Protein 4YPV (pdb70)

CATH classification: 3.40.50.1820

Radius of gyration: 17.91 Å; Cα contacts (8 Å, |Δi|>4): 684; chains: 1; bounding box: 42×52×39 Å

Sequence (313 aa):
FTMALDPQAKGLLDAMAANPAPRIIDLPVKEAREMYRGIAAQLDLQDLPIGKTEDRKIPGPAGDIPVRIYTPVAAGGAALPVLVYFHGGGWVIGDLETHDALCRSFANEAGCKVVAVDYRLAPEHRFPAAAEDCLAAVKWVETNASEIGVDANRIAVAGDSAGGNLAAVVSQLALAAKGPRIAFQLLIYPVTDTNVDTASYRENASGYFLERDGMIWFFDHYLNGADRTDPRVAPLRAASLAGLPRAYVITAGFDPLKDEGRAYAEALKAAGVPTEYVNYEGMIHGFFNLQAAFDVSRDAVKAAAKALKEALA

Structure (mmCIF, N/CA/C/O backbone):
data_4YPV
#
_entry.id   4YPV
#
_cell.length_a   85.496
_cell.length_b   85.496
_cell.length_c   98.665
_cell.angle_alpha   90.00
_cell.angle_beta   90.00
_cell.angle_gamma   120.00
#
_symmetry.space_group_name_H-M   'P 31 2 1'
#
loop_
_entity.id
_entity.type
_entity.pdbx_description
1 polymer Est8
2 water water
#
loop_
_atom_site.group_PDB
_atom_site.id
_atom_site.type_symbol
_atom_site.label_atom_id
_atom_site.label_alt_id
_atom_site.label_comp_id
_atom_site.label_asym_id
_atom_site.label_entity_id
_atom_site.label_seq_id
_atom_site.pdbx_PDB_ins_code
_atom_site.Cartn_x
_atom_site.Cartn_y
_atom_site.Cartn_z
_atom_site.occupancy
_atom_site.B_iso_or_equiv
_atom_site.auth_seq_id
_atom_site.auth_comp_id
_atom_site.auth_asym_id
_atom_site.auth_atom_id
_atom_site.pdbx_PDB_model_num
ATOM 1 N N . PHE A 1 36 ? -6.413 7.543 17.471 1.00 53.41 -1 PHE A N 1
ATOM 2 C CA . PHE A 1 36 ? -5.604 8.537 18.175 1.00 74.83 -1 PHE A CA 1
ATOM 3 C C . PHE A 1 36 ? -4.339 7.921 18.768 1.00 89.44 -1 PHE A C 1
ATOM 4 O O . PHE A 1 36 ? -4.141 7.959 19.984 1.00 93.58 -1 PHE A O 1
ATOM 6 N N . THR A 1 37 ? -3.498 7.349 17.905 1.00 101.91 0 THR A N 1
ATOM 7 C CA . THR A 1 37 ? -2.218 6.773 18.320 1.00 102.76 0 THR A CA 1
ATOM 8 C C . THR A 1 37 ? -1.452 7.805 19.130 1.00 106.98 0 THR A C 1
ATOM 9 O O . THR A 1 37 ? -1.152 7.597 20.307 1.00 111.45 0 THR A O 1
ATOM 11 N N . MET A 1 38 ? -1.140 8.919 18.479 1.00 102.96 1 MET A N 1
ATOM 12 C CA . MET A 1 38 ? -0.813 10.155 19.172 1.00 91.77 1 MET A CA 1
ATOM 13 C C . MET A 1 38 ? -1.605 11.270 18.501 1.00 77.50 1 MET A C 1
ATOM 14 O O . MET A 1 38 ? -1.548 11.450 17.281 1.00 80.30 1 MET A O 1
ATOM 19 N N . ALA A 1 39 ? -2.372 11.999 19.302 1.00 113.19 2 ALA A N 1
ATOM 20 C CA . ALA A 1 39 ? -3.204 13.068 18.776 1.00 91.34 2 ALA A CA 1
ATOM 21 C C . ALA A 1 39 ? -2.389 14.340 18.565 1.00 69.40 2 ALA A C 1
ATOM 22 O O . ALA A 1 39 ? -2.953 15.412 18.376 1.00 62.92 2 ALA A O 1
ATOM 24 N N . LEU A 1 40 ? -1.066 14.214 18.591 1.00 61.93 3 LEU A N 1
ATOM 25 C CA . LEU A 1 40 ? -0.185 15.370 18.436 1.00 60.89 3 LEU A CA 1
ATOM 26 C C . LEU A 1 40 ? -0.376 16.021 17.072 1.00 59.18 3 LEU A C 1
ATOM 27 O O . LEU A 1 40 ? -0.379 15.346 16.048 1.00 60.35 3 LEU A O 1
ATOM 32 N N . ASP A 1 41 ? -0.568 17.334 17.073 1.00 53.88 4 ASP A N 1
ATOM 33 C CA . ASP A 1 41 ? -0.692 18.102 15.839 1.00 57.17 4 ASP A CA 1
ATOM 34 C C . ASP A 1 41 ? 0.543 17.899 14.964 1.00 55.78 4 ASP A C 1
ATOM 35 O O . ASP A 1 41 ? 1.673 17.985 15.452 1.00 53.62 4 ASP A O 1
ATOM 40 N N . PRO A 1 42 ? 0.339 17.614 13.668 1.00 52.74 5 PRO A N 1
ATOM 41 C CA . PRO A 1 42 ? 1.494 17.344 12.803 1.00 54.49 5 PRO A CA 1
ATOM 42 C C . PRO A 1 42 ? 2.423 18.552 12.665 1.00 56.47 5 PRO A C 1
ATOM 43 O O . PRO A 1 42 ? 3.618 18.377 12.425 1.00 52.53 5 PRO A O 1
ATOM 47 N N . GLN A 1 43 ? 1.888 19.757 12.839 1.00 54.21 6 GLN A N 1
ATOM 48 C CA . GLN A 1 43 ? 2.721 20.951 12.838 1.00 57.68 6 GLN A CA 1
ATOM 49 C C . GLN A 1 43 ? 3.569 21.011 14.109 1.00 57.08 6 GLN A C 1
ATOM 50 O O . GLN A 1 43 ? 4.682 21.539 14.100 1.00 51.18 6 GLN A O 1
ATOM 56 N N . ALA A 1 44 ? 3.039 20.453 15.195 1.00 52.69 7 ALA A N 1
ATOM 57 C CA . ALA A 1 44 ? 3.785 20.349 16.443 1.00 52.46 7 ALA A CA 1
ATOM 58 C C . ALA A 1 44 ? 4.862 19.273 16.339 1.00 50.53 7 ALA A C 1
ATOM 59 O O . ALA A 1 44 ? 5.980 19.457 16.816 1.00 54.68 7 ALA A O 1
ATOM 61 N N . LYS A 1 45 ? 4.529 18.149 15.713 1.00 53.98 8 LYS A N 1
ATOM 62 C CA . LYS A 1 45 ? 5.519 17.092 15.532 1.00 55.51 8 LYS A CA 1
ATOM 63 C C . LYS A 1 45 ? 6.672 17.592 14.674 1.00 58.65 8 LYS A C 1
ATOM 64 O O . LYS A 1 45 ? 7.837 17.321 14.969 1.00 62.82 8 LYS A O 1
ATOM 70 N N . GLY A 1 46 ? 6.338 18.333 13.622 1.00 57.11 9 GLY A N 1
ATOM 71 C CA . GLY A 1 46 ? 7.341 18.923 12.756 1.00 59.69 9 GLY A CA 1
ATOM 72 C C . GLY A 1 46 ? 8.283 19.817 13.535 1.00 60.64 9 GLY A C 1
ATOM 73 O O . GLY A 1 46 ? 9.505 19.725 13.395 1.00 59.89 9 GLY A O 1
ATOM 74 N N . LEU A 1 47 ? 7.709 20.672 14.375 1.00 54.96 10 LEU A N 1
ATOM 75 C CA . LEU A 1 47 ? 8.500 21.603 15.167 1.00 53.50 10 LEU A CA 1
ATOM 76 C C . LEU A 1 47 ? 9.424 20.877 16.132 1.00 53.22 10 LEU A C 1
ATOM 77 O O . LEU A 1 47 ? 10.611 21.182 16.208 1.00 55.60 10 LEU A O 1
ATOM 82 N N . LEU A 1 48 ? 8.875 19.910 16.859 1.00 54.52 11 LEU A N 1
ATOM 83 C CA . LEU A 1 48 ? 9.639 19.181 17.867 1.00 55.29 11 LEU A CA 1
ATOM 84 C C . LEU A 1 48 ? 10.771 18.361 17.255 1.00 61.96 11 LEU A C 1
ATOM 85 O O . LEU A 1 48 ? 11.869 18.294 17.816 1.00 61.12 11 LEU A O 1
ATOM 90 N N . ASP A 1 49 ? 10.500 17.743 16.109 1.00 58.48 12 ASP A N 1
ATOM 91 C CA . ASP A 1 49 ? 11.514 16.975 15.398 1.00 65.07 12 ASP A CA 1
ATOM 92 C C . ASP A 1 49 ? 12.661 17.884 14.987 1.00 74.93 12 ASP A C 1
ATOM 93 O O . ASP A 1 49 ? 13.831 17.544 15.163 1.00 78.75 12 ASP A O 1
ATOM 98 N N . ALA A 1 50 ? 12.316 19.049 14.450 1.00 73.88 13 ALA A N 1
ATOM 99 C CA . ALA A 1 50 ? 13.315 20.027 14.045 1.00 69.79 13 ALA A CA 1
ATOM 100 C C . ALA A 1 50 ? 14.144 20.493 15.238 1.00 71.67 13 ALA A C 1
ATOM 101 O O . ALA A 1 50 ? 15.356 20.675 15.123 1.00 80.36 13 ALA A O 1
ATOM 103 N N . MET A 1 51 ? 13.495 20.675 16.386 1.00 74.38 14 MET A N 1
ATOM 104 C CA . MET A 1 51 ? 14.202 21.107 17.589 1.00 67.93 14 MET A CA 1
ATOM 105 C C . MET A 1 51 ? 15.085 19.991 18.133 1.00 76.74 14 MET A C 1
ATOM 106 O O . MET A 1 51 ? 16.099 20.249 18.783 1.00 79.88 14 MET A O 1
ATOM 111 N N . ALA A 1 52 ? 14.692 18.751 17.866 1.00 76.82 15 ALA A N 1
ATOM 112 C CA . ALA A 1 52 ? 15.466 17.596 18.297 1.00 77.48 15 ALA A CA 1
ATOM 113 C C . ALA A 1 52 ? 16.773 17.501 17.519 1.00 84.27 15 ALA A C 1
ATOM 114 O O . ALA A 1 52 ? 17.791 17.051 18.047 1.00 87.60 15 ALA A O 1
ATOM 11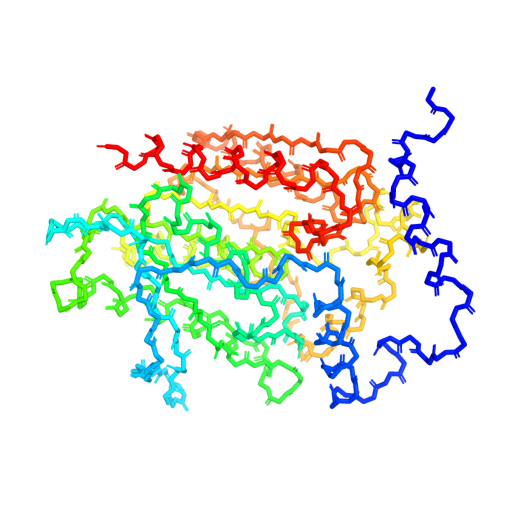6 N N . ALA A 1 53 ? 16.740 17.937 16.264 1.00 84.45 16 ALA A N 1
ATOM 117 C CA . ALA A 1 53 ? 17.900 17.844 15.384 1.00 82.67 16 ALA A CA 1
ATOM 118 C C . ALA A 1 53 ? 18.932 18.934 15.665 1.00 85.01 16 ALA A C 1
ATOM 119 O O . ALA A 1 53 ? 20.008 18.946 15.073 1.00 87.41 16 ALA A O 1
ATOM 121 N N . ASN A 1 54 ? 18.606 19.851 16.568 1.00 88.25 17 ASN A N 1
ATOM 122 C CA . ASN A 1 54 ? 19.513 20.949 16.872 1.00 95.02 17 ASN A CA 1
ATOM 123 C C . ASN A 1 54 ? 20.506 20.566 17.965 1.00 89.24 17 ASN A C 1
ATOM 124 O O . ASN A 1 54 ? 20.111 20.074 19.021 1.00 83.35 17 ASN A O 1
ATOM 129 N N . PRO A 1 55 ? 21.805 20.795 17.711 1.00 88.95 18 PRO A N 1
ATOM 130 C CA . PRO A 1 55 ? 22.865 20.382 18.637 1.00 91.06 18 PRO A CA 1
ATOM 131 C C . PRO A 1 55 ? 23.142 21.390 19.754 1.00 88.56 18 PRO A C 1
ATOM 132 O O . PRO A 1 55 ? 23.837 21.052 20.712 1.00 90.26 18 PRO A O 1
ATOM 136 N N . ALA A 1 56 ? 22.604 22.600 19.631 1.00 88.40 19 ALA A N 1
ATOM 137 C CA . ALA A 1 56 ? 22.781 23.630 20.653 1.00 89.24 19 ALA A CA 1
ATOM 138 C C . ALA A 1 56 ? 22.227 23.167 21.997 1.00 85.17 19 ALA A C 1
ATOM 139 O O . ALA A 1 56 ? 21.262 22.401 22.040 1.00 77.12 19 ALA A O 1
ATOM 141 N N . PRO A 1 57 ? 22.844 23.625 23.100 1.00 80.08 20 PRO A N 1
ATOM 142 C CA . PRO A 1 57 ? 22.405 23.233 24.442 1.00 73.10 20 PRO A CA 1
ATOM 143 C C . PRO A 1 57 ? 20.945 23.571 24.698 1.00 61.82 20 PRO A C 1
ATOM 144 O O . PRO A 1 57 ? 20.447 24.572 24.183 1.00 59.54 20 PRO A O 1
ATOM 148 N N . ARG A 1 58 ? 20.269 22.731 25.473 1.00 48.52 21 ARG A N 1
ATOM 149 C CA . ARG A 1 58 ? 18.938 23.055 25.963 1.00 50.03 21 ARG A CA 1
ATOM 150 C C . ARG A 1 58 ? 18.968 24.354 26.761 1.00 57.15 21 ARG A C 1
ATOM 151 O O . ARG A 1 58 ? 19.976 24.672 27.395 1.00 57.16 21 ARG A O 1
ATOM 159 N N . ILE A 1 59 ? 17.863 25.096 26.725 1.00 54.51 22 ILE A N 1
ATOM 160 C CA . ILE A 1 59 ? 17.701 26.312 27.523 1.00 59.31 22 ILE A CA 1
ATOM 161 C C . ILE A 1 59 ? 18.082 26.066 28.983 1.00 56.60 22 ILE A C 1
ATOM 162 O O . ILE A 1 59 ? 18.696 26.918 29.625 1.00 61.54 22 ILE A O 1
ATOM 167 N N . ILE A 1 60 ? 17.751 24.882 29.490 1.00 46.20 23 ILE A N 1
ATOM 168 C CA . ILE A 1 60 ? 17.888 24.612 30.918 1.00 54.27 23 ILE A CA 1
ATOM 169 C C . ILE A 1 60 ? 19.261 24.068 31.291 1.00 56.94 23 ILE A C 1
ATOM 170 O O . ILE A 1 60 ? 19.512 23.734 32.446 1.00 57.77 23 ILE A O 1
ATOM 175 N N . ASP A 1 61 ? 20.151 23.968 30.314 1.00 46.25 24 ASP A N 1
ATOM 176 C CA . ASP A 1 61 ? 21.523 23.580 30.603 1.00 47.72 24 ASP A CA 1
ATOM 177 C C . ASP A 1 61 ? 22.403 24.817 30.696 1.00 44.03 24 ASP A C 1
ATOM 178 O O . ASP A 1 61 ? 23.603 24.719 30.929 1.00 45.30 24 ASP A O 1
ATOM 183 N N . LEU A 1 62 ? 21.785 25.977 30.516 1.00 42.41 25 LEU A N 1
ATOM 184 C CA . LEU A 1 62 ? 22.515 27.222 30.342 1.00 42.14 25 LEU A CA 1
ATOM 185 C C . LEU A 1 62 ? 22.407 28.148 31.533 1.00 41.07 25 LEU A C 1
ATOM 186 O O . LEU A 1 62 ? 21.427 28.089 32.276 1.00 40.12 25 LEU A O 1
ATOM 191 N N . PRO A 1 63 ? 23.407 29.031 31.698 1.00 41.41 26 PRO A N 1
ATOM 192 C CA . PRO A 1 63 ? 23.230 30.208 32.547 1.00 43.18 26 PRO A CA 1
ATOM 193 C C . PRO A 1 63 ? 22.039 31.009 32.034 1.00 39.01 26 PRO A C 1
ATOM 194 O O . PRO A 1 63 ? 21.706 30.916 30.847 1.00 39.07 26 PRO A O 1
ATOM 198 N N . VAL A 1 64 ? 21.403 31.786 32.895 1.00 37.47 27 VAL A N 1
ATOM 199 C CA . VAL A 1 64 ? 20.167 32.449 32.500 1.00 38.78 27 VAL A CA 1
ATOM 200 C C . VAL A 1 64 ? 20.357 33.469 31.364 1.00 48.22 27 VAL A C 1
ATOM 201 O O . VAL A 1 64 ? 19.424 33.707 30.609 1.00 43.86 27 VAL A O 1
ATOM 205 N N . LYS A 1 65 ? 21.552 34.043 31.211 1.00 39.85 28 LYS A N 1
ATOM 206 C CA . LYS A 1 65 ? 21.763 35.013 30.139 1.00 42.18 28 LYS A CA 1
ATOM 207 C C . LYS A 1 65 ? 21.528 34.341 28.800 1.00 47.77 28 LYS A C 1
ATOM 208 O O . LYS A 1 65 ? 20.734 34.819 27.989 1.00 41.22 28 LYS A O 1
ATOM 214 N N . GLU A 1 66 ? 22.221 33.230 28.576 1.00 41.79 29 GLU A N 1
ATOM 215 C CA . GLU A 1 66 ? 22.037 32.458 27.354 1.00 46.92 29 GLU A CA 1
ATOM 216 C C . GLU A 1 66 ? 20.641 31.846 27.271 1.00 40.75 29 GLU A C 1
ATOM 217 O O . GLU A 1 66 ? 20.064 31.743 26.183 1.00 41.59 29 GLU A O 1
ATOM 223 N N . ALA A 1 67 ? 20.102 31.414 28.409 1.00 36.48 30 ALA A N 1
ATOM 224 C CA . ALA A 1 67 ? 18.751 30.854 28.411 1.00 35.58 30 ALA A CA 1
ATOM 225 C C . ALA A 1 67 ? 17.728 31.887 27.932 1.00 38.09 30 ALA A C 1
ATOM 226 O O . ALA A 1 67 ? 16.848 31.583 27.114 1.00 35.99 30 ALA A O 1
ATOM 228 N N . ARG A 1 68 ? 17.836 33.107 28.447 1.00 33.78 31 ARG A N 1
ATOM 229 C CA . ARG A 1 68 ? 16.919 34.173 28.046 1.00 32.51 31 ARG A CA 1
ATOM 230 C C . ARG A 1 68 ? 17.085 34.508 26.564 1.00 35.27 31 ARG A C 1
ATOM 231 O O . ARG A 1 68 ? 16.104 34.678 25.853 1.00 37.00 31 ARG A O 1
ATOM 239 N N . GLU A 1 69 ? 18.331 34.601 26.104 1.00 37.21 32 GLU A N 1
ATOM 240 C CA . GLU A 1 69 ? 18.579 34.877 24.693 1.00 39.76 32 GLU A CA 1
ATOM 241 C C . GLU A 1 69 ? 18.085 33.754 23.792 1.00 41.65 32 GLU A C 1
ATOM 242 O O . GLU A 1 69 ? 17.527 34.007 22.727 1.00 46.44 32 GLU A O 1
ATOM 248 N N . MET A 1 70 ? 18.290 32.513 24.215 1.00 45.19 33 MET A N 1
ATOM 249 C CA . MET A 1 70 ? 17.833 31.379 23.425 1.00 46.71 33 MET A CA 1
ATOM 250 C C . MET A 1 70 ? 16.322 31.427 23.268 1.00 47.41 33 MET A C 1
ATOM 251 O O . MET A 1 70 ? 15.785 31.171 22.187 1.00 41.93 33 MET A O 1
ATOM 256 N N . TYR A 1 71 ? 15.637 31.779 24.348 1.00 37.21 34 TYR A N 1
ATOM 257 C CA . TYR A 1 71 ? 14.189 31.870 24.326 1.00 36.34 34 TYR A CA 1
ATOM 258 C C . TYR A 1 71 ? 13.706 33.035 23.465 1.00 36.76 34 TYR A C 1
ATOM 259 O O . TYR A 1 71 ? 12.705 32.913 22.765 1.00 42.26 34 TYR A O 1
ATOM 268 N N . ARG A 1 72 ? 14.405 34.165 23.535 1.00 36.92 35 ARG A N 1
ATOM 269 C CA . ARG A 1 72 ? 14.114 35.313 22.675 1.00 41.87 35 ARG A CA 1
ATOM 270 C C . ARG A 1 72 ? 14.192 34.934 21.195 1.00 43.24 35 ARG A C 1
ATOM 271 O O . ARG A 1 72 ? 13.329 35.313 20.406 1.00 41.82 35 ARG A O 1
ATOM 279 N N . GLY A 1 73 ? 15.229 34.185 20.830 1.00 42.82 36 GLY A N 1
ATOM 280 C CA . GLY A 1 73 ? 15.452 33.789 19.443 1.00 39.98 36 GLY A CA 1
ATOM 281 C C . GLY A 1 73 ? 14.383 32.832 18.958 1.00 51.46 36 GLY A C 1
ATOM 282 O O . GLY A 1 73 ? 13.875 32.969 17.842 1.00 54.35 36 GLY A O 1
ATOM 283 N N . ILE A 1 74 ? 14.039 31.864 19.805 1.00 50.29 37 ILE A N 1
ATOM 284 C CA . ILE A 1 74 ? 12.913 30.965 19.552 1.00 55.06 37 ILE A CA 1
ATOM 285 C C . ILE A 1 74 ? 11.628 31.738 19.273 1.00 56.24 37 ILE A C 1
ATOM 286 O O . ILE A 1 74 ? 10.949 31.502 18.269 1.00 66.44 37 ILE A O 1
ATOM 291 N N . ALA A 1 75 ? 11.302 32.664 20.167 1.00 52.93 38 ALA A N 1
ATOM 292 C CA . ALA A 1 75 ? 10.110 33.495 20.029 1.00 49.64 38 ALA A CA 1
ATOM 293 C C . ALA A 1 75 ? 10.105 34.250 18.702 1.00 54.97 38 ALA A C 1
ATOM 294 O O . ALA A 1 75 ? 9.105 34.254 17.983 1.00 60.78 38 ALA A O 1
ATOM 296 N N . ALA A 1 76 ? 11.241 34.862 18.377 1.00 51.34 39 ALA A N 1
ATOM 297 C CA . ALA A 1 76 ? 11.386 35.676 17.172 1.00 43.85 39 ALA A CA 1
ATOM 298 C C . ALA A 1 76 ? 11.090 34.902 15.892 1.00 55.53 39 ALA A C 1
ATOM 299 O O . ALA A 1 76 ? 10.635 35.475 14.900 1.00 65.45 39 ALA A O 1
ATOM 301 N N . GLN A 1 77 ? 11.348 33.600 15.912 1.00 47.66 40 GLN A N 1
ATOM 302 C CA . GLN A 1 77 ? 11.233 32.794 14.708 1.00 50.71 40 GLN A CA 1
ATOM 303 C C . GLN A 1 77 ? 9.880 32.102 14.581 1.00 46.73 40 GLN A C 1
ATOM 304 O O . GLN A 1 77 ? 9.432 31.794 13.479 1.00 53.85 40 GLN A O 1
ATOM 310 N N . LEU A 1 78 ? 9.231 31.846 15.707 1.00 47.38 41 LEU A N 1
ATOM 311 C CA . LEU A 1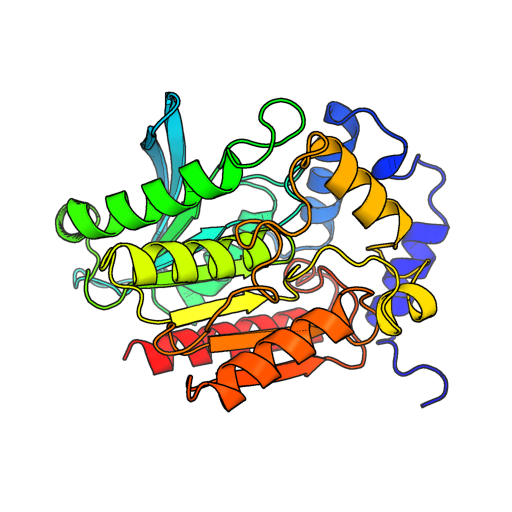 78 ? 8.042 31.003 15.698 1.00 42.90 41 LEU A CA 1
ATOM 312 C C . LEU A 1 78 ? 6.746 31.759 15.948 1.00 42.61 41 LEU A C 1
ATOM 313 O O . LEU A 1 78 ? 5.666 31.201 15.775 1.00 44.27 41 LEU A O 1
ATOM 318 N N . ASP A 1 79 ? 6.844 33.015 16.369 1.00 38.69 42 ASP A N 1
ATOM 319 C CA . ASP A 1 79 ? 5.639 33.809 16.574 1.00 39.69 42 ASP A CA 1
ATOM 320 C C . ASP A 1 79 ? 5.445 34.773 15.415 1.00 47.96 42 ASP A C 1
ATOM 321 O O . ASP A 1 79 ? 6.354 34.970 14.602 1.00 49.05 42 ASP A O 1
ATOM 326 N N . LEU A 1 80 ? 4.256 35.358 15.334 1.00 41.66 43 LEU A N 1
ATOM 327 C CA . LEU A 1 80 ? 3.933 36.297 14.266 1.00 53.06 43 LEU A CA 1
ATOM 328 C C . LEU A 1 80 ? 4.722 37.587 14.404 1.00 55.72 43 LEU A C 1
ATOM 329 O O . LEU A 1 80 ? 4.784 38.179 15.477 1.00 45.30 43 LEU A O 1
ATOM 334 N N . GLN A 1 81 ? 5.313 38.035 13.308 1.00 50.91 44 GLN A N 1
ATOM 335 C CA . GLN A 1 81 ? 6.049 39.287 13.335 1.00 58.41 44 GLN A CA 1
ATOM 336 C C . GLN A 1 81 ? 5.272 40.385 12.606 1.00 47.61 44 GLN A C 1
ATOM 337 O O . GLN A 1 81 ? 4.381 40.110 11.795 1.00 55.39 44 GLN A O 1
ATOM 343 N N . ASP A 1 82 ? 5.603 41.631 12.927 1.00 53.41 45 ASP A N 1
ATOM 344 C CA . ASP A 1 82 ? 5.059 42.795 12.234 1.00 50.09 45 ASP A CA 1
ATOM 345 C C . ASP A 1 82 ? 3.541 42.956 12.349 1.00 45.16 45 ASP A C 1
ATOM 346 O O . ASP A 1 82 ? 2.922 43.552 11.471 1.00 42.14 45 ASP A O 1
ATOM 351 N N . LEU A 1 83 ? 2.935 42.451 13.423 1.00 40.04 46 LEU A N 1
ATOM 352 C CA . LEU A 1 83 ? 1.521 42.748 13.656 1.00 40.23 46 LEU A CA 1
ATOM 353 C C . LEU A 1 83 ? 1.367 44.237 13.923 1.00 41.62 46 LEU A C 1
ATOM 354 O O . LEU A 1 83 ? 2.216 44.841 14.578 1.00 38.86 46 LEU A O 1
ATOM 359 N N . PRO A 1 84 ? 0.296 44.846 13.404 1.00 38.89 47 PRO A N 1
ATOM 360 C CA . PRO A 1 84 ? 0.111 46.279 13.640 1.00 39.04 47 PRO A CA 1
ATOM 361 C C . PRO A 1 84 ? -0.435 46.550 15.037 1.00 38.16 47 PRO A C 1
ATOM 362 O O . PRO A 1 84 ? -1.007 45.651 15.642 1.00 38.64 47 PRO A O 1
ATOM 366 N N . ILE A 1 85 ? -0.269 47.772 15.526 1.00 36.83 48 ILE A N 1
ATOM 367 C CA .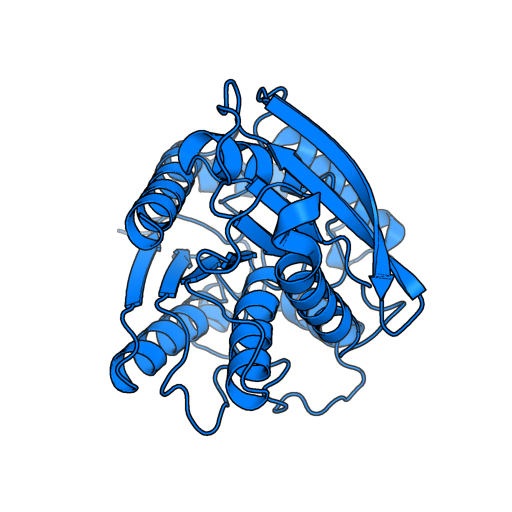 ILE A 1 85 ? -0.873 48.178 16.800 1.00 35.24 48 ILE A CA 1
ATOM 368 C C . ILE A 1 85 ? -1.221 49.657 16.694 1.00 36.34 48 ILE A C 1
ATOM 369 O O . ILE A 1 85 ? -0.632 50.385 15.876 1.00 38.04 48 ILE A O 1
ATOM 374 N N . GLY A 1 86 ? -2.198 50.103 17.473 1.00 35.66 49 GLY A N 1
ATOM 375 C CA . GLY A 1 86 ? -2.623 51.488 17.393 1.00 36.88 49 GLY A CA 1
ATOM 376 C C . GLY A 1 86 ? -1.576 52.375 18.028 1.00 41.30 49 GLY A C 1
ATOM 377 O O . GLY A 1 86 ? -1.215 53.434 17.501 1.00 38.51 49 GLY A O 1
ATOM 378 N N . LYS A 1 87 ? -1.082 51.923 19.172 1.00 38.38 50 LYS A N 1
ATOM 379 C CA . LYS A 1 87 ? -0.040 52.621 19.894 1.00 42.71 50 LYS A CA 1
ATOM 380 C C . LYS A 1 87 ? 0.669 51.641 20.828 1.00 33.06 50 LYS A C 1
ATOM 381 O O . LYS A 1 87 ? 0.060 50.703 21.345 1.00 32.27 50 LYS A O 1
ATOM 387 N N . THR A 1 88 ? 1.966 51.845 21.011 1.00 33.43 51 THR A N 1
ATOM 388 C CA . THR A 1 88 ? 2.721 51.062 21.980 1.00 34.48 51 THR A CA 1
ATOM 389 C C . THR A 1 88 ? 3.592 52.041 22.753 1.00 36.00 51 THR A C 1
ATOM 390 O O . THR A 1 88 ? 4.292 52.875 22.163 1.00 37.78 51 THR A O 1
ATOM 394 N N . GLU A 1 89 ? 3.521 51.972 24.076 1.00 38.35 52 GLU A N 1
ATOM 395 C CA . GLU A 1 89 ? 4.211 52.937 24.916 1.00 38.81 52 GLU A CA 1
ATOM 396 C C . GLU A 1 89 ? 4.933 52.222 26.046 1.00 36.50 52 GLU A C 1
ATOM 397 O O . GLU A 1 89 ? 4.316 51.457 26.775 1.00 31.51 52 GLU A O 1
ATOM 403 N N . ASP A 1 90 ? 6.231 52.476 26.193 1.00 34.54 53 ASP A N 1
ATOM 404 C CA . ASP A 1 90 ? 6.992 51.907 27.311 1.00 37.81 53 ASP A CA 1
ATOM 405 C C . ASP A 1 90 ? 7.092 52.927 28.430 1.00 35.98 53 ASP A C 1
ATOM 406 O O . ASP A 1 90 ? 7.413 54.084 28.183 1.00 37.30 53 ASP A O 1
ATOM 411 N N . ARG A 1 91 ? 6.810 52.518 29.661 1.00 36.08 54 ARG A N 1
ATOM 412 C CA . ARG A 1 91 ? 7.040 53.425 30.772 1.00 38.58 54 ARG A CA 1
ATOM 413 C C . ARG A 1 91 ? 7.334 52.660 32.050 1.00 34.92 54 ARG A C 1
ATOM 414 O O . ARG A 1 91 ? 7.236 51.440 32.083 1.00 32.75 54 ARG A O 1
ATOM 422 N N . LYS A 1 92 ? 7.722 53.393 33.089 1.00 33.47 55 LYS A N 1
ATOM 423 C CA . LYS A 1 92 ? 7.950 52.793 34.402 1.00 34.45 55 LYS A CA 1
ATOM 424 C C . LYS A 1 92 ? 6.835 53.193 35.348 1.00 40.84 55 LYS A C 1
ATOM 425 O O . LYS A 1 92 ? 6.337 54.319 35.269 1.00 40.21 55 LYS A O 1
ATOM 431 N N . ILE A 1 93 ? 6.454 52.286 36.245 1.00 31.77 56 ILE A N 1
ATOM 432 C CA . ILE A 1 93 ? 5.497 52.613 37.297 1.00 32.95 56 ILE A CA 1
ATOM 433 C C . ILE A 1 93 ? 6.131 52.294 38.651 1.00 36.74 56 ILE A C 1
ATOM 434 O O . ILE A 1 93 ? 7.067 51.503 38.726 1.00 33.59 56 ILE A O 1
ATOM 439 N N . PRO A 1 94 ? 5.643 52.928 39.724 1.00 35.25 57 PRO A N 1
ATOM 440 C CA . PRO A 1 94 ? 6.246 52.659 41.041 1.00 31.92 57 PRO A CA 1
ATOM 441 C C . PRO A 1 94 ? 5.995 51.223 41.497 1.00 34.02 57 PRO A C 1
ATOM 442 O O . PRO A 1 94 ? 4.865 50.743 41.403 1.00 35.11 57 PRO A O 1
ATOM 446 N N . GLY A 1 95 ? 7.039 50.549 41.968 1.00 33.22 58 GLY A N 1
ATOM 447 C CA . GLY A 1 95 ? 6.891 49.187 42.444 1.00 29.09 58 GLY A CA 1
ATOM 448 C C . GLY A 1 95 ? 7.370 49.107 43.879 1.00 30.96 58 GLY A C 1
ATOM 449 O O . GLY A 1 95 ? 7.998 50.038 44.380 1.00 35.33 58 GLY A O 1
ATOM 450 N N . PRO A 1 96 ? 7.087 47.986 44.549 1.00 27.97 59 PRO A N 1
ATOM 451 C CA . PRO A 1 96 ? 7.503 47.837 45.948 1.00 36.06 59 PRO A CA 1
ATOM 452 C C . PRO A 1 96 ? 9.019 47.729 46.125 1.00 42.60 59 PRO A C 1
ATOM 453 O O . PRO A 1 96 ? 9.521 48.004 47.217 1.00 40.25 59 PRO A O 1
ATOM 457 N N . ALA A 1 97 ? 9.742 47.336 45.079 1.00 30.75 60 ALA A N 1
ATOM 458 C CA . ALA A 1 97 ? 11.192 47.213 45.194 1.00 33.83 60 ALA A CA 1
ATOM 459 C C . ALA A 1 97 ? 11.947 48.140 44.245 1.00 46.37 60 ALA A C 1
ATOM 460 O O . ALA A 1 97 ? 13.172 48.099 44.181 1.00 48.38 60 ALA A O 1
ATOM 462 N N . GLY A 1 98 ? 11.220 48.980 43.520 1.00 39.26 61 GLY A N 1
ATOM 463 C CA . GLY A 1 98 ? 11.833 49.877 42.559 1.00 37.44 61 GLY A CA 1
ATOM 464 C C . GLY A 1 98 ? 10.899 49.995 41.374 1.00 36.99 61 GLY A C 1
ATOM 465 O O . GLY A 1 98 ? 9.817 49.433 41.393 1.00 36.60 61 GLY A O 1
ATOM 466 N N . ASP A 1 99 ? 11.305 50.717 40.336 1.00 36.74 62 ASP A N 1
ATOM 467 C CA . ASP A 1 99 ? 10.411 50.920 39.196 1.00 28.50 62 ASP A CA 1
ATOM 468 C C . ASP A 1 99 ? 10.128 49.614 38.461 1.00 29.06 62 ASP A C 1
ATOM 469 O O . ASP A 1 99 ? 10.995 48.754 38.350 1.00 34.17 62 ASP A O 1
ATOM 474 N N . ILE A 1 100 ? 8.899 49.480 37.975 1.00 27.97 63 ILE A N 1
ATOM 475 C CA . ILE A 1 100 ? 8.455 48.329 37.194 1.00 27.43 63 ILE A CA 1
ATOM 476 C C . ILE A 1 100 ? 8.218 48.766 35.745 1.00 26.33 63 ILE A C 1
ATOM 477 O O . ILE A 1 100 ? 7.363 49.614 35.504 1.00 29.28 63 ILE A O 1
ATOM 482 N N . PRO A 1 101 ? 8.988 48.211 34.789 1.00 27.61 64 PRO A N 1
ATOM 483 C CA . PRO A 1 101 ? 8.739 48.554 33.380 1.00 28.89 64 PRO A CA 1
ATOM 484 C C . PRO A 1 101 ? 7.443 47.929 32.902 1.00 25.54 64 PRO A C 1
ATOM 485 O O . PRO A 1 101 ? 7.178 46.760 33.195 1.00 24.21 64 PRO A O 1
ATOM 489 N N . VAL A 1 102 ? 6.627 48.688 32.170 1.00 27.45 65 VAL A N 1
ATOM 490 C CA . VAL A 1 102 ? 5.433 48.108 31.581 1.00 22.94 65 VAL A CA 1
ATOM 491 C C . VAL A 1 102 ? 5.378 48.562 30.119 1.00 27.64 65 VAL A C 1
ATOM 492 O O . VAL A 1 102 ? 6.077 49.499 29.725 1.00 26.41 65 VAL A O 1
ATOM 496 N N . ARG A 1 103 ? 4.567 47.873 29.332 1.00 26.95 66 ARG A N 1
ATOM 497 C CA . ARG A 1 103 ? 4.318 48.282 27.954 1.00 26.27 66 ARG A CA 1
ATOM 498 C C . ARG A 1 103 ? 2.819 48.341 27.754 1.00 26.42 66 ARG A C 1
ATOM 499 O O . ARG A 1 103 ? 2.094 47.384 28.070 1.00 26.08 66 ARG A O 1
ATOM 507 N N . ILE A 1 104 ? 2.358 49.479 27.245 1.00 26.98 67 ILE A N 1
ATOM 508 C CA . ILE A 1 104 ? 0.935 49.739 27.124 1.00 25.75 67 ILE A CA 1
ATOM 509 C C . ILE A 1 104 ? 0.572 49.736 25.637 1.00 23.85 67 ILE A C 1
ATOM 510 O O . ILE A 1 104 ? 1.163 50.484 24.853 1.00 27.73 67 ILE A O 1
ATOM 515 N N . TYR A 1 105 ? -0.377 48.873 25.277 1.00 25.66 68 TYR A N 1
ATOM 516 C CA . TYR A 1 105 ? -0.806 48.670 23.885 1.00 27.29 68 TYR A CA 1
ATOM 517 C C . TYR A 1 105 ? -2.204 49.215 23.701 1.00 27.26 68 TYR A C 1
ATOM 518 O O . TYR A 1 105 ? -3.081 48.972 24.545 1.00 27.63 68 TYR A O 1
ATOM 527 N N . THR A 1 106 ? -2.413 49.939 22.604 1.00 28.25 69 THR A N 1
ATOM 528 C CA . THR A 1 106 ? -3.731 50.438 22.236 1.00 29.14 69 THR A CA 1
ATOM 529 C C . THR A 1 106 ? -4.106 49.808 20.899 1.00 30.92 69 THR A C 1
ATOM 530 O O . THR A 1 106 ? -3.302 49.836 19.971 1.00 32.41 69 THR A O 1
ATOM 534 N N . PRO A 1 107 ? -5.326 49.245 20.791 1.00 34.01 70 PRO A N 1
ATOM 535 C CA . PRO A 1 107 ? -5.791 48.630 19.538 1.00 32.92 70 PRO A CA 1
ATOM 536 C C . PRO A 1 107 ? -5.734 49.575 18.338 1.00 29.86 70 PRO A C 1
ATOM 537 O O . PRO A 1 107 ? -5.938 50.777 18.509 1.00 33.00 70 PRO A O 1
ATOM 541 N N . VAL A 1 108 ? -5.499 49.035 17.145 1.00 33.95 71 VAL A N 1
ATOM 542 C CA . VAL A 1 108 ? -5.615 49.810 15.904 1.00 36.77 71 VAL A CA 1
ATOM 543 C C . VAL A 1 108 ? -6.982 50.480 15.799 1.00 36.80 71 VAL A C 1
ATOM 544 O O . VAL A 1 108 ? -8.003 49.814 15.942 1.00 39.05 71 VAL A O 1
ATOM 548 N N . ALA A 1 109 ? -6.989 51.791 15.550 1.00 34.77 72 ALA A N 1
ATOM 549 C CA . ALA A 1 109 ? -8.206 52.554 15.291 1.00 36.47 72 ALA A CA 1
ATOM 550 C C . ALA A 1 109 ? -9.159 52.611 16.487 1.00 37.19 72 ALA A C 1
ATOM 551 O O . ALA A 1 109 ? -10.358 52.813 16.315 1.00 44.70 72 ALA A O 1
ATOM 553 N N . ALA A 1 110 ? -8.624 52.444 17.692 1.00 37.76 73 ALA A N 1
ATOM 554 C CA . ALA A 1 110 ? -9.423 52.656 18.885 1.00 36.74 73 ALA A CA 1
ATOM 555 C C . ALA A 1 110 ? -9.979 54.084 18.872 1.00 42.86 73 ALA A C 1
ATOM 556 O O . ALA A 1 110 ? -9.320 55.017 18.397 1.00 46.01 73 ALA A O 1
ATOM 558 N N . GLY A 1 111 ? -11.206 54.247 19.350 1.00 47.78 74 GLY A N 1
ATOM 559 C CA . GLY A 1 111 ? -11.775 55.572 19.506 1.00 62.49 74 GLY A CA 1
ATOM 560 C C . GLY A 1 111 ? -11.221 56.229 20.758 1.00 67.81 74 GLY A C 1
ATOM 561 O O . GLY A 1 111 ? -10.293 55.720 21.380 1.00 58.47 74 GLY A O 1
ATOM 562 N N . GLY A 1 112 ? -11.788 57.363 21.142 1.00 66.71 75 GLY A N 1
ATOM 563 C CA . GLY A 1 112 ? -11.289 58.069 22.305 1.00 66.48 75 GLY A CA 1
ATOM 564 C C . GLY A 1 112 ? -11.882 57.569 23.608 1.00 59.88 75 GLY A C 1
ATOM 565 O O . GLY A 1 112 ? -11.447 57.970 24.686 1.00 62.96 75 GLY A O 1
ATOM 566 N N . ALA A 1 113 ? -12.879 56.695 23.507 1.00 49.45 76 ALA A N 1
ATOM 567 C CA . ALA A 1 113 ? -13.597 56.207 24.674 1.00 52.85 76 ALA A CA 1
ATOM 568 C C . ALA A 1 113 ? -12.682 55.377 25.564 1.00 43.20 76 ALA A C 1
ATOM 569 O O . ALA A 1 113 ? -11.723 54.773 25.083 1.00 43.05 76 ALA A O 1
ATOM 571 N N . ALA A 1 114 ? -12.970 55.360 26.865 1.00 42.82 77 ALA A N 1
ATOM 572 C CA . ALA A 1 114 ? -12.218 54.523 27.791 1.00 41.84 77 ALA A CA 1
ATOM 573 C C . ALA A 1 114 ? -12.401 53.055 27.425 1.00 36.93 77 ALA A C 1
ATOM 574 O O . ALA A 1 114 ? -13.511 52.605 27.138 1.00 42.65 77 ALA A O 1
ATOM 576 N N . LEU A 1 115 ? -11.305 52.311 27.422 1.00 29.34 78 LEU A N 1
ATOM 577 C CA . LEU A 1 115 ? -11.324 50.922 26.992 1.00 27.68 78 LEU A CA 1
ATOM 578 C C . LEU A 1 115 ? -11.231 49.970 28.171 1.00 31.88 78 LEU A C 1
ATOM 579 O O . LEU A 1 115 ? -10.677 50.325 29.202 1.00 31.32 78 LEU A O 1
ATOM 584 N N . PRO A 1 116 ? -11.732 48.737 27.998 1.00 31.18 79 PRO A N 1
ATOM 585 C CA . PRO A 1 116 ? -11.387 47.670 28.947 1.00 29.51 79 PRO A CA 1
ATOM 586 C C . PRO A 1 116 ? -9.882 47.458 28.912 1.00 31.37 79 PRO A C 1
ATOM 587 O O . PRO A 1 116 ? -9.250 47.849 27.936 1.00 29.12 79 PRO A O 1
ATOM 591 N N . VAL A 1 117 ? -9.303 46.862 29.945 1.00 26.67 80 VAL A N 1
ATOM 592 C CA . VAL A 1 117 ? -7.855 46.717 29.966 1.00 27.16 80 VAL A CA 1
ATOM 593 C C . VAL A 1 117 ? -7.485 45.320 30.433 1.00 29.65 80 VAL A C 1
ATOM 594 O O . VAL A 1 117 ? -8.093 44.760 31.353 1.00 26.83 80 VAL A O 1
ATOM 598 N N . LEU A 1 118 ? -6.505 44.749 29.750 1.00 24.04 81 LEU A N 1
ATOM 599 C CA . LEU A 1 118 ? -5.945 43.461 30.105 1.00 24.74 81 LEU A CA 1
ATOM 600 C C . LEU A 1 118 ? -4.555 43.677 30.671 1.00 23.49 81 LEU A C 1
ATOM 601 O O . LEU A 1 118 ? -3.690 44.203 29.983 1.00 25.34 81 LEU A O 1
ATOM 606 N N . VAL A 1 119 ? -4.333 43.276 31.920 1.00 22.57 82 VAL A N 1
ATOM 607 C CA . VAL A 1 119 ? -2.986 43.326 32.471 1.00 21.27 82 VAL A CA 1
ATOM 608 C C . VAL A 1 119 ? -2.355 41.963 32.255 1.00 23.02 82 VAL A C 1
ATOM 609 O O . VAL A 1 119 ? -2.896 40.957 32.707 1.00 23.51 82 VAL A O 1
ATOM 613 N N . TYR A 1 120 ? -1.236 41.934 31.531 1.00 21.69 83 TYR A N 1
ATOM 614 C CA . TYR A 1 120 ? -0.693 40.673 31.025 1.00 20.54 83 TYR A CA 1
ATOM 615 C C . TYR A 1 120 ? 0.626 40.331 31.711 1.00 21.84 83 TYR A C 1
ATOM 616 O O . TYR A 1 120 ? 1.510 41.181 31.822 1.00 24.27 83 TYR A O 1
ATOM 625 N N . PHE A 1 121 ? 0.750 39.084 32.164 1.00 22.95 84 PHE A N 1
ATOM 626 C CA . PHE A 1 121 ? 1.979 38.594 32.784 1.00 22.40 84 PHE A CA 1
ATOM 627 C C . PHE A 1 121 ? 2.596 37.501 31.924 1.00 26.66 84 PHE A C 1
ATOM 628 O O . PHE A 1 121 ? 2.029 36.427 31.825 1.00 23.44 84 PHE A O 1
ATOM 636 N N . HIS A 1 122 ? 3.760 37.758 31.323 1.00 21.51 85 HIS A N 1
ATOM 637 C CA . HIS A 1 122 ? 4.352 36.801 30.392 1.00 22.54 85 HIS A CA 1
ATOM 638 C C . HIS A 1 122 ? 4.796 35.525 31.089 1.00 24.27 85 HIS A C 1
ATOM 639 O O . HIS A 1 122 ? 5.107 35.526 32.292 1.00 24.39 85 HIS A O 1
ATOM 646 N N . GLY A 1 123 ? 4.840 34.437 30.328 1.00 25.87 86 GLY A N 1
ATOM 647 C CA . GLY A 1 123 ? 5.392 33.187 30.820 1.00 24.82 86 GLY A CA 1
ATOM 648 C C . GLY A 1 123 ? 6.906 33.120 30.677 1.00 28.54 86 GLY A C 1
ATOM 649 O O . GLY A 1 123 ? 7.552 34.083 30.253 1.00 25.99 86 GLY A O 1
ATOM 650 N N . GLY A 1 124 ? 7.466 31.969 31.028 1.00 27.66 87 GLY A N 1
ATOM 651 C CA . GLY A 1 124 ? 8.908 31.808 31.091 1.00 29.90 87 GLY A CA 1
ATOM 652 C C . GLY A 1 124 ? 9.401 31.299 32.437 1.00 29.85 87 GLY A C 1
ATOM 653 O O . GLY A 1 124 ? 10.542 31.549 32.820 1.00 24.88 87 GLY A O 1
ATOM 654 N N . GLY A 1 125 ? 8.544 30.586 33.163 1.00 24.75 88 GLY A N 1
ATOM 655 C CA . GLY A 1 125 ? 8.972 29.891 34.362 1.00 25.26 88 GLY A CA 1
ATOM 656 C C . GLY A 1 125 ? 9.534 30.805 35.430 1.00 25.38 88 GLY A C 1
ATOM 657 O O . GLY A 1 125 ? 10.372 30.383 36.225 1.00 28.78 88 GLY A O 1
ATOM 658 N N . TRP A 1 126 ? 9.071 32.054 35.431 1.00 25.06 89 TRP A N 1
ATOM 659 C CA . TRP A 1 126 ? 9.532 33.109 36.352 1.00 27.18 89 TRP A CA 1
ATOM 660 C C . TRP A 1 126 ? 11.017 33.439 36.201 1.00 30.99 89 TRP A C 1
ATOM 661 O O . TRP A 1 126 ? 11.580 34.121 37.054 1.00 27.18 89 TRP A O 1
ATOM 672 N N . VAL A 1 127 ? 11.647 32.967 35.130 1.00 25.10 90 VAL A N 1
ATOM 673 C CA . VAL A 1 127 ? 13.089 33.142 34.940 1.00 24.31 90 VAL A CA 1
ATOM 674 C C . VAL A 1 127 ? 13.418 33.802 33.598 1.00 26.76 90 VAL A C 1
ATOM 675 O O . VAL A 1 127 ? 14.350 34.609 33.491 1.00 29.16 90 VAL A O 1
ATOM 679 N N . ILE A 1 128 ? 12.673 33.436 32.560 1.00 26.44 91 ILE A N 1
ATOM 680 C CA . ILE A 1 128 ? 12.941 33.960 31.221 1.00 23.92 91 ILE A CA 1
ATOM 681 C C . ILE A 1 128 ? 11.701 34.668 30.671 1.00 27.98 91 ILE A C 1
ATOM 682 O O . ILE A 1 128 ? 10.665 34.744 31.339 1.00 26.17 91 ILE A O 1
ATOM 687 N N . GLY A 1 129 ? 11.812 35.213 29.462 1.00 28.59 92 GLY A N 1
ATOM 688 C CA . GLY A 1 129 ? 10.706 35.959 28.879 1.00 28.15 92 GLY A CA 1
ATOM 689 C C . GLY A 1 129 ? 10.806 37.420 29.261 1.00 29.74 92 GLY A C 1
ATOM 690 O O . GLY A 1 129 ? 11.458 37.772 30.252 1.00 26.96 92 GLY A O 1
ATOM 691 N N . ASP A 1 130 ? 10.192 38.285 28.460 1.00 28.84 93 ASP A N 1
ATOM 692 C CA . ASP A 1 130 ? 10.233 39.714 28.737 1.00 30.75 93 ASP A CA 1
ATOM 693 C C . ASP A 1 130 ? 9.169 40.423 27.904 1.00 29.11 93 ASP A C 1
ATOM 694 O O . ASP A 1 130 ? 8.232 39.787 27.424 1.00 27.85 93 ASP A O 1
ATOM 699 N N . LEU A 1 131 ? 9.305 41.733 27.733 1.00 26.18 94 LEU A N 1
ATOM 700 C CA . LEU A 1 131 ? 8.297 42.476 26.966 1.00 24.97 94 LEU A CA 1
ATOM 701 C C . LEU A 1 131 ? 8.356 42.110 25.489 1.00 27.45 94 LEU A C 1
ATOM 702 O O . LEU A 1 131 ? 7.340 42.175 24.796 1.00 28.37 94 LEU A O 1
ATOM 707 N N . GLU A 1 132 ? 9.527 41.709 25.002 1.00 26.67 95 GLU A N 1
ATOM 708 C CA . GLU A 1 132 ? 9.655 41.402 23.576 1.00 26.60 95 GLU A CA 1
ATOM 709 C C . GLU A 1 132 ? 9.148 40.003 23.227 1.00 32.69 95 GLU A C 1
ATOM 710 O O . GLU A 1 132 ? 8.577 39.805 22.156 1.00 31.31 95 GLU A O 1
ATOM 716 N N . THR A 1 133 ? 9.358 39.031 24.116 1.00 26.16 96 THR A N 1
ATOM 717 C CA . THR A 1 133 ? 9.012 37.643 23.794 1.00 28.15 96 THR A CA 1
ATOM 718 C C . THR A 1 133 ? 7.512 37.471 23.613 1.00 29.22 96 THR A C 1
ATOM 719 O O . THR A 1 133 ? 7.062 36.594 22.873 1.00 29.16 96 THR A O 1
ATOM 723 N N . HIS A 1 134 ? 6.738 38.311 24.285 1.00 26.19 97 HIS A N 1
ATOM 724 C CA . HIS A 1 134 ? 5.290 38.159 24.272 1.00 25.05 97 HIS A CA 1
ATOM 725 C C . HIS A 1 134 ? 4.582 39.328 23.598 1.00 26.47 97 HIS A C 1
ATOM 726 O O . HIS A 1 134 ? 3.364 39.472 23.700 1.00 25.83 97 HIS A O 1
ATOM 733 N N . ASP A 1 135 ? 5.345 40.136 22.872 1.00 27.09 98 ASP A N 1
ATOM 734 C CA . ASP A 1 135 ? 4.802 41.350 22.275 1.00 28.38 98 ASP A CA 1
ATOM 735 C C . ASP A 1 135 ? 3.721 41.046 21.237 1.00 30.51 98 ASP A C 1
ATOM 736 O O . ASP A 1 135 ? 2.674 41.693 21.217 1.00 29.33 98 ASP A O 1
ATOM 741 N N . ALA A 1 136 ? 3.964 40.049 20.393 1.00 29.49 99 ALA A N 1
ATOM 742 C CA . ALA A 1 136 ? 3.008 39.690 19.343 1.00 30.16 99 ALA A CA 1
ATOM 743 C C . ALA A 1 136 ? 1.702 39.215 19.952 1.00 32.06 99 ALA A C 1
ATOM 744 O O . ALA A 1 136 ? 0.621 39.531 19.445 1.00 29.00 99 ALA A O 1
ATOM 746 N N . LEU A 1 137 ? 1.802 38.487 21.066 1.00 30.16 100 LEU A N 1
ATOM 747 C CA . LEU A 1 137 ? 0.614 37.977 21.746 1.00 28.24 100 LEU A CA 1
ATOM 748 C C . LEU A 1 137 ? -0.176 39.139 22.347 1.00 29.13 100 LEU A C 1
ATOM 749 O O . LEU A 1 137 ? -1.410 39.166 22.300 1.00 28.75 100 LEU A O 1
ATOM 754 N N . CYS A 1 138 ? 0.539 40.107 22.906 1.00 27.97 101 CYS A N 1
ATOM 755 C CA . CYS A 1 138 ? -0.124 41.269 23.471 1.00 26.82 101 CYS A CA 1
ATOM 756 C C . CYS A 1 138 ? -0.807 42.101 22.407 1.00 27.75 101 CYS A C 1
ATOM 757 O O . CYS A 1 138 ? -1.930 42.566 22.615 1.00 27.84 101 CYS A O 1
ATOM 760 N N . ARG A 1 139 ? -0.146 42.281 21.263 1.00 26.44 102 ARG A N 1
ATOM 761 C CA . ARG A 1 139 ? -0.781 42.983 20.156 1.00 30.34 102 ARG A CA 1
ATOM 762 C C . ARG A 1 139 ? -2.026 42.235 19.699 1.00 31.94 102 ARG A C 1
ATOM 763 O O . ARG A 1 139 ? -3.059 42.846 19.392 1.00 31.27 102 ARG A O 1
ATOM 771 N N . SER A 1 140 ? -1.918 40.911 19.634 1.00 30.64 103 SER A N 1
ATOM 772 C CA . SER A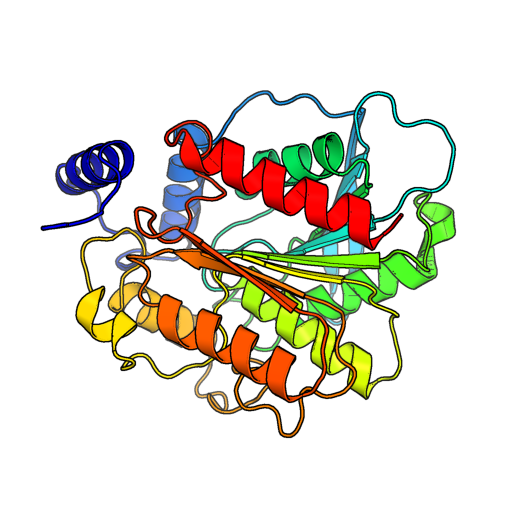 1 140 ? -3.048 40.078 19.238 1.00 32.66 103 SER A CA 1
ATOM 773 C C . SER A 1 140 ? -4.250 40.274 20.160 1.00 33.03 103 SER A C 1
ATOM 774 O O . SER A 1 140 ? -5.378 40.413 19.684 1.00 31.28 103 SER A O 1
ATOM 777 N N . PHE A 1 141 ? -4.016 40.282 21.471 1.00 31.36 104 PHE A N 1
ATOM 778 C CA . PHE A 1 141 ? -5.116 40.450 22.404 1.00 26.30 104 PHE A CA 1
ATOM 779 C C . PHE A 1 141 ? -5.698 41.841 22.280 1.00 26.69 104 PHE A C 1
ATOM 780 O O . PHE A 1 141 ? -6.909 42.000 22.297 1.00 30.22 104 PHE A O 1
ATOM 788 N N . ALA A 1 142 ? -4.837 42.851 22.179 1.00 26.27 105 ALA A N 1
ATOM 789 C CA . ALA A 1 142 ? -5.321 44.233 22.077 1.00 25.46 105 ALA A CA 1
ATOM 790 C C . ALA A 1 142 ? -6.244 44.387 20.873 1.00 27.32 105 ALA A C 1
ATOM 791 O O . ALA A 1 142 ? -7.377 44.864 20.995 1.00 31.19 105 ALA A O 1
ATOM 793 N N . ASN A 1 143 ? -5.762 43.980 19.704 1.00 29.19 106 ASN A N 1
ATOM 794 C CA . ASN A 1 143 ? -6.565 44.107 18.487 1.00 32.33 106 ASN A CA 1
ATOM 795 C C . ASN A 1 143 ? -7.818 43.218 18.443 1.00 35.78 106 ASN A C 1
ATOM 796 O O . ASN A 1 143 ? -8.888 43.669 18.051 1.00 39.33 106 ASN A O 1
ATOM 801 N N . GLU A 1 144 ? -7.686 41.954 18.819 1.00 35.09 107 GLU A N 1
ATOM 802 C CA . GLU A 1 144 ? -8.809 41.026 18.720 1.00 36.78 107 GLU A CA 1
ATOM 803 C C . GLU A 1 144 ? -9.864 41.263 19.810 1.00 34.04 107 GLU A C 1
ATOM 804 O O . GLU A 1 144 ? -11.060 41.116 19.553 1.00 35.02 107 GLU A O 1
ATOM 810 N N . ALA A 1 145 ? -9.431 41.609 21.017 1.00 32.18 108 ALA A N 1
ATOM 811 C CA . ALA A 1 145 ? -10.389 41.825 22.108 1.00 35.09 108 ALA A CA 1
ATOM 812 C C . ALA A 1 145 ? -10.852 43.283 22.204 1.00 41.65 108 ALA A C 1
ATOM 813 O O . ALA A 1 145 ? -11.844 43.577 22.871 1.00 40.87 108 ALA A O 1
ATOM 815 N N . GLY A 1 146 ? -10.135 44.189 21.541 1.00 33.22 109 GLY A N 1
ATOM 816 C CA . GLY A 1 146 ? -10.452 45.609 21.577 1.00 35.17 109 GLY A CA 1
ATOM 817 C C . GLY A 1 146 ? -10.169 46.258 22.928 1.00 33.14 109 GLY A C 1
ATOM 818 O O . GLY A 1 146 ? -10.868 47.178 23.359 1.00 34.94 109 GLY A O 1
ATOM 819 N N . CYS A 1 147 ? -9.144 45.779 23.613 1.00 32.42 110 CYS A N 1
ATOM 820 C CA . CYS A 1 147 ? -8.850 46.301 24.941 1.00 32.99 110 CYS A CA 1
ATOM 821 C C . CYS A 1 147 ? -7.452 46.872 24.947 1.00 31.51 110 CYS A C 1
ATOM 822 O O . CYS A 1 147 ? -6.621 46.481 24.118 1.00 31.63 110 CYS A O 1
ATOM 825 N N . LYS A 1 148 ? -7.184 47.806 25.852 1.00 27.89 111 LYS A N 1
ATOM 826 C CA . LYS A 1 148 ? -5.796 48.157 26.117 1.00 27.28 111 LYS A CA 1
ATOM 827 C C . LYS A 1 148 ? -5.151 46.950 26.750 1.00 28.42 111 LYS A C 1
ATOM 828 O O . LYS A 1 148 ? -5.822 46.170 27.421 1.00 29.03 111 LYS A O 1
ATOM 834 N N . VAL A 1 149 ? -3.853 46.783 26.525 1.00 23.96 112 VAL A N 1
ATOM 835 C CA . VAL A 1 149 ? -3.092 45.740 27.207 1.00 21.78 112 VAL A CA 1
ATOM 836 C C . VAL A 1 149 ? -1.944 46.401 27.946 1.00 26.17 112 VAL A C 1
ATOM 837 O O . VAL A 1 149 ? -1.271 47.257 27.393 1.00 25.82 112 VAL A O 1
ATOM 841 N N . VAL A 1 150 ? -1.745 46.029 29.206 1.00 22.67 113 VAL A N 1
ATOM 842 C CA . VAL A 1 150 ? -0.580 46.479 29.959 1.00 25.60 113 VAL A CA 1
ATOM 843 C C . VAL A 1 150 ? 0.268 45.255 30.280 1.00 26.43 113 VAL A C 1
ATOM 844 O O . VAL A 1 150 ? -0.086 44.451 31.146 1.00 23.59 113 VAL A O 1
ATOM 848 N N . ALA A 1 151 ? 1.380 45.102 29.572 1.00 24.50 114 ALA A N 1
ATOM 849 C CA . ALA A 1 151 ? 2.273 43.976 29.793 1.00 23.87 114 ALA A CA 1
ATOM 850 C C . ALA A 1 151 ? 3.286 44.372 30.859 1.00 24.51 114 ALA A C 1
ATOM 851 O O . ALA A 1 151 ? 3.836 45.466 30.816 1.00 22.84 114 ALA A O 1
ATOM 853 N N . VAL A 1 152 ? 3.526 43.486 31.812 1.00 22.47 115 VAL A N 1
ATOM 854 C CA . VAL A 1 152 ? 4.367 43.819 32.957 1.00 19.69 115 VAL A CA 1
ATOM 855 C C . VAL A 1 152 ? 5.730 43.148 32.870 1.00 22.37 115 VAL A C 1
ATOM 856 O O . VAL A 1 152 ? 5.812 41.932 32.735 1.00 23.31 115 VAL A O 1
ATOM 860 N N . ASP A 1 153 ? 6.797 43.938 32.942 1.00 24.36 116 ASP A N 1
ATOM 861 C CA . ASP A 1 153 ? 8.148 43.388 32.983 1.00 22.48 116 ASP A CA 1
ATOM 862 C C . ASP A 1 153 ? 8.544 43.146 34.441 1.00 26.49 116 ASP A C 1
ATOM 863 O O . ASP A 1 153 ? 9.342 43.877 35.013 1.00 30.23 116 ASP A O 1
ATOM 868 N N . TYR A 1 154 ? 7.947 42.123 35.041 1.00 24.59 117 TYR A N 1
ATOM 869 C CA . TYR A 1 154 ? 8.113 41.858 36.466 1.00 25.05 117 TYR A CA 1
ATOM 870 C C . TYR A 1 154 ? 9.492 41.299 36.789 1.00 26.97 117 TYR A C 1
ATOM 871 O O . TYR A 1 154 ? 10.180 40.779 35.915 1.00 27.90 117 TYR A O 1
ATOM 880 N N . ARG A 1 155 ? 9.902 41.436 38.048 1.00 25.34 118 ARG A N 1
ATOM 881 C CA . ARG A 1 155 ? 11.207 40.965 38.492 1.00 26.79 118 ARG A CA 1
ATOM 882 C C . ARG A 1 155 ? 11.329 39.466 38.284 1.00 28.40 118 ARG A C 1
ATOM 883 O O . ARG A 1 155 ? 10.413 38.724 38.625 1.00 26.90 118 ARG A O 1
ATOM 891 N N . LEU A 1 156 ? 12.461 39.032 37.731 1.00 26.85 119 LEU A N 1
ATOM 892 C CA . LEU A 1 156 ? 12.680 37.623 37.439 1.00 25.03 119 LEU A CA 1
ATOM 893 C C . LEU A 1 156 ? 13.665 36.960 38.383 1.00 28.26 119 LEU A C 1
ATOM 894 O O . LEU A 1 156 ? 14.582 37.593 38.897 1.00 31.87 119 LEU A O 1
ATOM 899 N N . ALA A 1 157 ? 13.477 35.660 38.557 1.00 30.71 120 ALA A N 1
ATOM 900 C CA . ALA A 1 157 ? 14.420 34.826 39.280 1.00 33.33 120 ALA A CA 1
ATOM 901 C C . ALA A 1 157 ? 15.537 34.392 38.317 1.00 32.73 120 ALA A C 1
ATOM 902 O O . ALA A 1 157 ? 15.358 34.430 37.102 1.00 33.16 120 ALA A O 1
ATOM 904 N N . PRO A 1 158 ? 16.702 33.977 38.843 1.00 35.28 121 PRO A N 1
ATOM 905 C CA . PRO A 1 158 ? 17.095 33.884 40.251 1.00 32.33 121 PRO A CA 1
ATOM 906 C C . PRO A 1 158 ? 17.547 35.210 40.862 1.00 31.60 121 PRO A C 1
ATOM 907 O O . PRO A 1 158 ? 17.878 35.237 42.051 1.00 36.41 121 PRO A O 1
ATOM 911 N N . GLU A 1 159 ? 17.597 36.284 40.084 1.00 36.02 122 GLU A N 1
ATOM 912 C CA . GLU A 1 159 ? 18.070 37.551 40.644 1.00 40.18 122 GLU A CA 1
ATOM 913 C C . GLU A 1 159 ? 17.097 38.039 41.718 1.00 34.24 122 GLU A C 1
ATOM 914 O O . GLU A 1 159 ? 17.498 38.599 42.740 1.00 36.37 122 GLU A O 1
ATOM 920 N N . HIS A 1 160 ? 15.813 37.803 41.478 1.00 30.17 123 HIS A N 1
ATOM 921 C CA . HIS A 1 160 ? 14.761 38.146 42.421 1.00 36.60 123 HIS A CA 1
ATOM 922 C C . HIS A 1 160 ? 13.882 36.932 42.646 1.00 34.53 123 HIS A C 1
ATOM 923 O O . HIS A 1 160 ? 13.095 36.579 41.788 1.00 31.20 123 HIS A O 1
ATOM 930 N N . ARG A 1 161 ? 14.021 36.279 43.795 1.00 33.62 124 ARG A N 1
ATOM 931 C CA . ARG A 1 161 ? 13.267 35.049 43.993 1.00 36.37 124 ARG A CA 1
ATOM 932 C C . ARG A 1 161 ? 11.832 35.340 44.403 1.00 36.43 124 ARG A C 1
ATOM 933 O O . ARG A 1 161 ? 11.495 36.479 44.722 1.00 33.47 124 ARG A O 1
ATOM 941 N N . PHE A 1 162 ? 10.989 34.312 44.356 1.00 33.14 125 PHE A N 1
ATOM 942 C CA . PHE A 1 162 ? 9.653 34.361 44.949 1.00 32.08 125 PHE A CA 1
ATOM 943 C C . PHE A 1 162 ? 9.704 35.100 46.298 1.00 31.33 125 PHE A C 1
ATOM 944 O O . PHE A 1 162 ? 10.612 34.874 47.084 1.00 29.99 125 PHE A O 1
ATOM 952 N N . PRO A 1 163 ? 8.740 35.993 46.571 1.00 31.14 126 PRO A N 1
ATOM 953 C CA . PRO A 1 163 ? 7.551 36.342 45.786 1.00 32.97 126 PRO A CA 1
ATOM 954 C C . PRO A 1 163 ? 7.690 37.604 44.932 1.00 29.45 126 PRO A C 1
ATOM 955 O O . PRO A 1 163 ? 6.678 38.253 44.662 1.00 28.10 126 PRO A O 1
ATOM 959 N N . ALA A 1 164 ? 8.900 37.948 44.506 1.00 30.24 127 ALA A N 1
ATOM 960 C CA . ALA A 1 164 ? 9.109 39.189 43.751 1.00 28.88 127 ALA A CA 1
ATOM 961 C C . ALA A 1 164 ? 8.177 39.338 42.550 1.00 26.05 127 ALA A C 1
ATOM 962 O O . ALA A 1 164 ? 7.594 40.401 42.342 1.00 25.64 127 ALA A O 1
ATOM 964 N N . ALA A 1 165 ? 8.027 38.283 41.755 1.00 25.14 128 ALA A N 1
ATOM 965 C CA . ALA A 1 165 ? 7.200 38.382 40.552 1.00 26.40 128 ALA A CA 1
ATOM 966 C C . 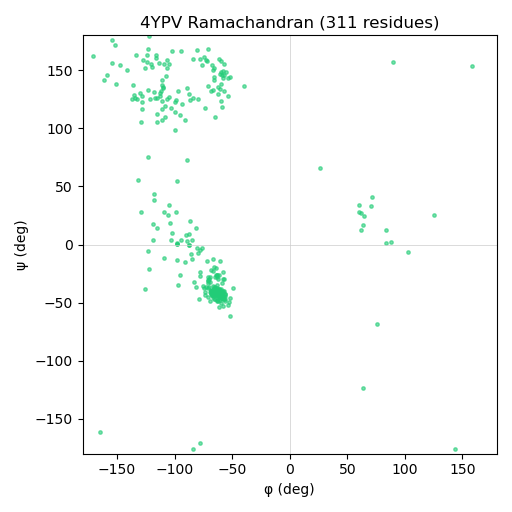ALA A 1 165 ? 5.752 38.715 40.920 1.00 28.69 128 ALA A C 1
ATOM 967 O O . ALA A 1 165 ? 5.120 39.563 40.294 1.00 27.27 128 ALA A O 1
ATOM 969 N N . ALA A 1 166 ? 5.227 38.047 41.941 1.00 25.47 129 ALA A N 1
ATOM 970 C CA . ALA A 1 166 ? 3.859 38.301 42.368 1.00 25.89 129 ALA A CA 1
ATOM 971 C C . ALA A 1 166 ? 3.700 39.716 42.918 1.00 26.97 129 ALA A C 1
ATOM 972 O O . ALA A 1 166 ? 2.684 40.367 42.665 1.00 29.28 129 ALA A O 1
ATOM 974 N N . GLU A 1 167 ? 4.693 40.188 43.670 1.00 27.40 130 GLU A N 1
ATOM 975 C CA . GLU A 1 167 ? 4.662 41.558 44.200 1.00 24.61 130 GLU A CA 1
ATOM 976 C C . GLU A 1 167 ? 4.516 42.570 43.064 1.00 27.72 130 GLU A C 1
ATOM 977 O O . GLU A 1 167 ? 3.702 43.494 43.129 1.00 30.65 130 GLU A O 1
ATOM 983 N N . ASP A 1 168 ? 5.322 42.390 42.027 1.00 25.60 131 ASP A N 1
ATOM 984 C CA . ASP A 1 168 ? 5.303 43.336 40.904 1.00 26.43 131 ASP A CA 1
ATOM 985 C C . ASP A 1 168 ? 4.012 43.248 40.109 1.00 27.20 131 ASP A C 1
ATOM 986 O O . ASP A 1 168 ? 3.476 44.265 39.674 1.00 26.16 131 ASP A O 1
ATOM 991 N N . CYS A 1 169 ? 3.524 42.032 39.895 1.00 23.81 132 CYS A N 1
ATOM 992 C CA . CYS A 1 169 ? 2.317 41.858 39.097 1.00 24.78 132 CYS A CA 1
ATOM 993 C C . CYS A 1 169 ? 1.097 42.421 39.827 1.00 25.75 132 CYS A C 1
ATOM 994 O O . CYS A 1 169 ? 0.253 43.054 39.212 1.00 24.33 132 CYS A O 1
ATOM 997 N N . LEU A 1 170 ? 1.012 42.207 41.140 1.00 25.46 133 LEU A N 1
ATOM 998 C CA . LEU A 1 170 ? -0.077 42.795 41.917 1.00 23.32 133 LEU A CA 1
ATOM 999 C C . LEU A 1 170 ? 0.014 44.318 41.906 1.00 27.64 133 LEU A C 1
ATOM 1000 O O . LEU A 1 170 ? -1.001 45.009 41.785 1.00 24.66 133 LEU A O 1
ATOM 1005 N N . ALA A 1 171 ? 1.229 44.846 42.039 1.00 24.37 134 ALA A N 1
ATOM 1006 C CA . ALA A 1 171 ? 1.415 46.300 42.066 1.00 26.45 134 ALA A CA 1
ATOM 1007 C C . ALA A 1 171 ? 0.952 46.935 40.754 1.00 28.16 134 ALA A C 1
ATOM 1008 O O . ALA A 1 171 ? 0.372 48.028 40.733 1.00 24.64 134 ALA A O 1
ATOM 1010 N N . ALA A 1 172 ? 1.224 46.243 39.657 1.00 24.88 135 ALA A N 1
ATOM 1011 C CA . ALA A 1 172 ? 0.844 46.739 38.345 1.00 23.64 135 ALA A CA 1
ATOM 1012 C C . ALA A 1 172 ? -0.670 46.816 38.212 1.00 27.34 135 ALA A C 1
ATOM 1013 O O . ALA A 1 172 ? -1.192 47.805 37.705 1.00 25.61 135 ALA A O 1
ATOM 1015 N N . VAL A 1 173 ? -1.378 45.788 38.673 1.00 22.83 136 VAL A N 1
ATOM 1016 C CA . VAL A 1 173 ? -2.841 45.817 38.579 1.00 22.63 136 VAL A CA 1
ATOM 1017 C C . VAL A 1 173 ? -3.395 46.929 39.448 1.00 27.08 136 VAL A C 1
ATOM 1018 O O . VAL A 1 173 ? -4.301 47.644 39.038 1.00 26.85 136 VAL A O 1
ATOM 1022 N N . LYS A 1 174 ? -2.845 47.091 40.651 1.00 23.90 137 LYS A N 1
ATOM 1023 C CA . LYS A 1 174 ? -3.241 48.215 41.501 1.00 23.63 137 LYS A CA 1
ATOM 1024 C C . LYS A 1 174 ? -3.003 49.560 40.826 1.00 26.12 137 LYS A C 1
ATOM 1025 O O . LYS A 1 174 ? -3.827 50.482 40.938 1.00 28.02 137 LYS A O 1
ATOM 1031 N N . TRP A 1 175 ? -1.873 49.687 40.137 1.00 27.85 138 TRP A N 1
ATOM 1032 C CA . TRP A 1 175 ? -1.540 50.949 39.478 1.00 30.82 138 TRP A CA 1
ATOM 1033 C C . TRP A 1 175 ? -2.519 51.252 38.339 1.00 27.69 138 TRP A C 1
ATOM 1034 O O . TRP A 1 175 ? -2.976 52.392 38.185 1.00 30.79 138 TRP A O 1
ATOM 1045 N N . VAL A 1 176 ? -2.841 50.231 37.553 1.00 26.77 139 VAL A N 1
ATOM 1046 C CA . VAL A 1 176 ? -3.790 50.399 36.449 1.00 26.23 139 VAL A CA 1
ATOM 1047 C C . VAL A 1 176 ? -5.154 50.833 36.976 1.00 32.61 139 VAL A C 1
ATOM 1048 O O . VAL A 1 176 ? -5.790 51.717 36.404 1.00 30.26 139 VAL A O 1
ATOM 1052 N N . GLU A 1 177 ? -5.598 50.243 38.086 1.00 26.61 140 GLU A N 1
ATOM 1053 C CA . GLU A 1 177 ? -6.898 50.622 38.637 1.00 26.03 140 GLU A CA 1
ATOM 1054 C C . GLU A 1 177 ? -6.878 52.067 39.109 1.00 34.22 140 GLU A C 1
ATOM 1055 O O . GLU A 1 177 ? -7.787 52.836 38.813 1.00 34.94 140 GLU A O 1
ATOM 1061 N N . THR A 1 178 ? -5.837 52.428 39.849 1.00 29.07 141 THR A N 1
ATOM 1062 C CA . THR A 1 178 ? -5.729 53.761 40.426 1.00 33.86 141 THR A CA 1
ATOM 1063 C C . THR A 1 178 ? -5.591 54.841 39.362 1.00 32.75 141 THR A C 1
ATOM 1064 O O . THR A 1 178 ? -6.157 55.924 39.477 1.00 33.53 141 THR A O 1
ATOM 1068 N N . ASN A 1 179 ? -4.846 54.531 38.315 1.00 27.56 142 ASN A N 1
ATOM 1069 C CA . ASN A 1 179 ? -4.509 55.528 37.320 1.00 32.33 142 ASN A CA 1
ATOM 1070 C C . ASN A 1 179 ? -5.294 55.321 36.034 1.00 35.36 142 ASN A C 1
ATOM 1071 O O . ASN A 1 179 ? -4.871 55.749 34.964 1.00 33.77 142 ASN A O 1
ATOM 1076 N N . ALA A 1 180 ? -6.454 54.681 36.162 1.00 33.45 143 ALA A N 1
ATOM 1077 C CA . ALA A 1 180 ? -7.250 54.282 35.009 1.00 34.03 143 ALA A CA 1
ATOM 1078 C C . ALA A 1 180 ? -7.575 55.475 34.112 1.00 37.93 143 ALA A C 1
ATOM 1079 O O . ALA A 1 180 ? -7.491 55.382 32.888 1.00 38.20 143 ALA A O 1
ATOM 1081 N N . SER A 1 181 ? -7.939 56.595 34.725 1.00 35.73 144 SER A N 1
ATOM 1082 C CA . SER A 1 181 ? -8.264 57.802 33.962 1.00 39.61 144 SER A CA 1
ATOM 1083 C C . SER A 1 181 ? -7.083 58.275 33.119 1.00 43.20 144 SER A C 1
ATOM 1084 O O . SER A 1 181 ? -7.247 58.618 31.947 1.00 44.18 144 SER A O 1
ATOM 1087 N N . GLU A 1 182 ? -5.891 58.270 33.709 1.00 42.56 145 GLU A N 1
ATOM 1088 C CA . GLU A 1 182 ? -4.687 58.725 33.009 1.00 44.37 145 GLU A CA 1
ATOM 1089 C C . GLU A 1 182 ? -4.379 57.909 31.755 1.00 42.72 145 GLU A C 1
ATOM 1090 O O . GLU A 1 182 ? -3.961 58.459 30.742 1.00 45.68 145 GLU A O 1
ATOM 1096 N N . ILE A 1 183 ? -4.572 56.597 31.809 1.00 35.90 146 ILE A N 1
ATOM 1097 C CA . ILE A 1 183 ? -4.211 55.782 30.657 1.00 35.01 146 ILE A CA 1
ATOM 1098 C C . ILE A 1 183 ? -5.437 55.393 29.839 1.00 38.75 146 ILE A C 1
ATOM 1099 O O . ILE A 1 183 ? -5.348 54.555 28.943 1.00 39.58 146 ILE A O 1
ATOM 1104 N N . GLY A 1 184 ? -6.578 56.001 30.153 1.00 34.07 147 GLY A N 1
ATOM 1105 C CA . GLY A 1 184 ? -7.753 55.898 29.300 1.00 37.77 147 GLY A CA 1
ATOM 1106 C C . GLY A 1 184 ? -8.420 54.536 29.325 1.00 38.80 147 GLY A C 1
ATOM 1107 O O . GLY A 1 184 ? -8.845 54.019 28.291 1.00 34.53 147 GLY A O 1
ATOM 1108 N N . VAL A 1 185 ? -8.506 53.942 30.510 1.00 30.77 148 VAL A N 1
ATOM 1109 C CA . VAL A 1 185 ? -9.160 52.646 30.642 1.00 30.55 148 VAL A CA 1
ATOM 1110 C C . VAL A 1 185 ? -10.287 52.715 31.663 1.00 35.17 148 VAL A C 1
ATOM 1111 O O . VAL A 1 185 ? -10.371 53.654 32.461 1.00 34.83 148 VAL A O 1
ATOM 1115 N N . ASP A 1 186 ? -11.157 51.715 31.613 1.00 31.33 149 ASP A N 1
ATOM 1116 C CA . ASP A 1 186 ? -12.312 51.623 32.497 1.00 29.67 149 ASP A CA 1
ATOM 1117 C C . ASP A 1 186 ? -11.948 50.749 33.691 1.00 31.02 149 ASP A C 1
ATOM 1118 O O . ASP A 1 186 ? -11.768 49.548 33.550 1.00 28.02 149 ASP A O 1
ATOM 1123 N N . ALA A 1 187 ? -11.859 51.348 34.877 1.00 32.67 150 ALA A N 1
ATOM 1124 C CA . ALA A 1 187 ? -11.408 50.620 36.060 1.00 31.05 150 ALA A CA 1
ATOM 1125 C C . ALA A 1 187 ? -12.381 49.519 36.507 1.00 32.75 150 ALA A C 1
ATOM 1126 O O . ALA A 1 187 ? -12.034 48.692 37.349 1.00 32.63 150 ALA A O 1
ATOM 1128 N N . ASN A 1 188 ? -13.596 49.518 35.958 1.00 32.35 151 ASN A N 1
ATOM 1129 C CA . ASN A 1 188 ? -14.546 48.447 36.228 1.00 29.51 151 ASN A CA 1
ATOM 1130 C C . ASN A 1 188 ? -14.401 47.270 35.270 1.00 33.21 151 ASN A C 1
ATOM 1131 O O . ASN A 1 188 ? -15.139 46.284 35.358 1.00 29.89 151 ASN A O 1
ATOM 1136 N N . ARG A 1 189 ? -13.460 47.385 34.343 1.00 27.22 152 ARG A N 1
ATOM 1137 C CA . ARG A 1 189 ? -13.275 46.355 33.325 1.00 25.86 152 ARG A CA 1
ATOM 1138 C C . ARG A 1 189 ? -11.809 45.982 33.216 1.00 29.11 152 ARG A C 1
ATOM 1139 O O . ARG A 1 189 ? -11.203 46.042 32.141 1.00 28.71 152 ARG A O 1
ATOM 1147 N N . ILE A 1 190 ? -11.241 45.587 34.353 1.00 28.26 153 ILE A N 1
ATOM 1148 C CA . ILE A 1 190 ? -9.853 45.149 34.395 1.00 30.51 153 ILE A CA 1
ATOM 1149 C C . ILE A 1 190 ? -9.785 43.635 34.377 1.00 32.69 153 ILE A C 1
ATOM 1150 O O . ILE A 1 190 ? -10.382 42.976 35.222 1.00 32.36 153 ILE A O 1
ATOM 1155 N N . ALA A 1 191 ? -9.054 43.083 33.416 1.00 26.71 154 ALA A N 1
ATOM 1156 C CA . ALA A 1 191 ? -8.810 41.649 33.383 1.00 27.10 154 ALA A CA 1
ATOM 1157 C C . ALA A 1 191 ? -7.334 41.385 33.618 1.00 24.01 154 ALA A C 1
ATOM 1158 O O . ALA A 1 191 ? -6.504 42.252 33.385 1.00 23.73 154 ALA A O 1
ATOM 1160 N N . VAL A 1 192 ? -7.015 40.189 34.095 1.00 23.33 155 VAL A N 1
ATOM 1161 C CA . VAL A 1 192 ? -5.629 39.754 34.158 1.00 23.60 155 VAL A CA 1
ATOM 1162 C C . VAL A 1 192 ? -5.479 38.493 33.304 1.00 25.10 155 VAL A C 1
ATOM 1163 O O . VAL A 1 192 ? -6.427 37.726 33.122 1.00 26.16 155 VAL A O 1
ATOM 1167 N N . ALA A 1 193 ? -4.282 38.278 32.788 1.00 23.24 156 ALA A N 1
ATOM 1168 C CA . ALA A 1 193 ? -4.020 37.099 31.978 1.00 24.39 156 ALA A CA 1
ATOM 1169 C C . ALA A 1 193 ? -2.546 36.772 32.056 1.00 23.05 156 ALA A C 1
ATOM 1170 O O . ALA A 1 193 ? -1.729 37.637 32.324 1.00 24.25 156 ALA A O 1
ATOM 1172 N N . GLY A 1 194 ? -2.210 35.521 31.801 1.00 23.12 157 GLY A N 1
ATOM 1173 C CA . GLY A 1 194 ? -0.827 35.175 31.601 1.00 23.47 157 GLY A CA 1
ATOM 1174 C C . GLY A 1 194 ? -0.731 33.755 31.121 1.00 25.23 157 GLY A C 1
ATOM 1175 O O . GLY A 1 194 ? -1.676 32.976 31.267 1.00 22.81 157 GLY A O 1
ATOM 1176 N N . ASP A 1 195 ? 0.423 33.419 30.552 1.00 24.29 158 ASP A N 1
ATOM 1177 C CA . ASP A 1 195 ? 0.674 32.070 30.054 1.00 24.22 158 ASP A CA 1
ATOM 1178 C C . ASP A 1 195 ? 1.716 31.410 30.937 1.00 25.30 158 ASP A C 1
ATOM 1179 O O . ASP A 1 195 ? 2.687 32.058 31.320 1.00 25.46 158 ASP A O 1
ATOM 1184 N N . SER A 1 196 ? 1.506 30.141 31.281 1.00 25.82 159 SER A N 1
ATOM 1185 C CA . SER A 1 196 ? 2.501 29.364 32.019 1.00 29.01 159 SER A CA 1
ATOM 1186 C C . SER A 1 196 ? 2.756 29.963 33.414 1.00 30.99 159 SER A C 1
ATOM 1187 O O . SER A 1 196 ? 1.822 30.128 34.192 1.00 31.02 159 SER A O 1
ATOM 1190 N N . ALA A 1 197 ? 4.004 30.306 33.733 1.00 26.95 160 ALA A N 1
ATOM 1191 C CA . ALA A 1 197 ? 4.285 31.027 34.982 1.00 27.81 160 ALA A CA 1
ATOM 1192 C C . ALA A 1 197 ? 3.488 32.332 35.061 1.00 24.94 160 ALA A C 1
ATOM 1193 O O . ALA A 1 197 ? 3.140 32.805 36.154 1.00 25.34 160 ALA A O 1
ATOM 1195 N N . GLY A 1 198 ? 3.193 32.921 33.908 1.00 23.17 161 GLY A N 1
ATOM 1196 C CA . GLY A 1 198 ? 2.388 34.131 33.884 1.00 22.73 161 GLY A CA 1
ATOM 1197 C C . GLY A 1 198 ? 0.951 33.831 34.248 1.00 24.74 161 GLY A C 1
ATOM 1198 O O . GLY A 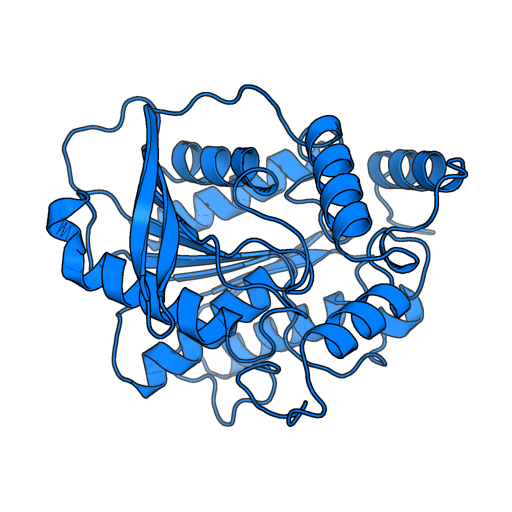1 198 ? 0.260 34.663 34.829 1.00 23.65 161 GLY A O 1
ATOM 1199 N N . GLY A 1 199 ? 0.497 32.629 33.911 1.00 25.96 162 GLY A N 1
ATOM 1200 C CA . GLY A 1 199 ? -0.855 32.215 34.266 1.00 23.20 162 GLY A CA 1
ATOM 1201 C C . GLY A 1 199 ? -0.931 31.929 35.758 1.00 27.29 162 GLY A C 1
ATOM 1202 O O . GLY A 1 199 ? -1.932 32.192 36.411 1.00 28.07 162 GLY A O 1
ATOM 1203 N N . ASN A 1 200 ? 0.146 31.361 36.286 1.00 24.51 163 ASN A N 1
ATOM 1204 C CA . ASN A 1 200 ? 0.331 31.243 37.723 1.00 24.35 163 ASN A CA 1
ATOM 1205 C C . ASN A 1 200 ? 0.159 32.603 38.398 1.00 22.98 163 ASN A C 1
ATOM 1206 O O . ASN A 1 200 ? -0.607 32.753 39.356 1.00 28.23 163 ASN A O 1
ATOM 1211 N N . LEU A 1 201 ? 0.841 33.610 37.861 1.00 23.94 164 LEU A N 1
ATOM 1212 C CA . LEU A 1 201 ? 0.799 34.950 38.439 1.00 24.29 164 LEU A CA 1
ATOM 1213 C C . LEU A 1 201 ? -0.587 35.569 38.317 1.00 26.38 164 LEU A C 1
ATOM 1214 O O . LEU A 1 201 ? -1.052 36.214 39.239 1.00 26.51 164 LEU A O 1
ATOM 1219 N N . ALA A 1 202 ? -1.266 35.354 37.195 1.00 23.28 165 ALA A N 1
ATOM 1220 C CA . ALA A 1 202 ? -2.618 35.891 37.060 1.00 22.90 165 ALA A CA 1
ATOM 1221 C C . ALA A 1 202 ? -3.566 35.254 38.078 1.00 25.76 165 ALA A C 1
ATOM 1222 O O . ALA A 1 202 ? -4.409 35.926 38.657 1.00 24.85 165 ALA A O 1
ATOM 1224 N N . ALA A 1 203 ? -3.423 33.954 38.302 1.00 23.27 166 ALA A N 1
ATOM 1225 C CA . ALA A 1 203 ? -4.262 33.264 39.273 1.00 26.62 166 ALA A CA 1
ATOM 1226 C C . ALA A 1 203 ? -3.978 33.740 40.695 1.00 26.86 166 ALA A C 1
ATOM 1227 O O . ALA A 1 203 ? -4.888 33.922 41.500 1.00 25.57 166 ALA A O 1
ATOM 1229 N N . VAL A 1 204 ? -2.701 33.929 40.993 1.00 26.75 167 VAL A N 1
ATOM 1230 C CA . VAL A 1 204 ? -2.268 34.335 42.327 1.00 25.20 167 VAL A CA 1
ATOM 1231 C C . VAL A 1 204 ? -2.659 35.786 42.612 1.00 28.73 167 VAL A C 1
ATOM 1232 O O . VAL A 1 204 ? -3.182 36.107 43.681 1.00 28.88 167 VAL A O 1
ATOM 1236 N N . VAL A 1 205 ? -2.418 36.662 41.647 1.00 26.41 168 VAL A N 1
ATOM 1237 C CA . VAL A 1 205 ? -2.841 38.054 41.782 1.00 25.61 168 VAL A CA 1
ATOM 1238 C C . VAL A 1 205 ? -4.355 38.138 42.035 1.00 28.55 168 VAL A C 1
ATOM 1239 O O . VAL A 1 205 ? -4.798 38.909 42.878 1.00 32.41 168 VAL A O 1
ATOM 1243 N N . SER A 1 206 ? -5.141 37.334 41.315 1.00 27.29 169 SER A N 1
ATOM 1244 C CA . SER A 1 206 ? -6.586 37.305 41.549 1.00 25.03 169 SER A CA 1
ATOM 1245 C C . SER A 1 206 ? -6.912 36.918 42.989 1.00 28.73 169 SER A C 1
ATOM 1246 O O . SER A 1 206 ? -7.802 37.506 43.606 1.00 29.85 169 SER A O 1
ATOM 1249 N N . GLN A 1 207 ? -6.203 35.926 43.524 1.00 25.85 170 GLN A N 1
ATOM 1250 C CA . GLN A 1 207 ? -6.444 35.506 44.906 1.00 29.41 170 GLN A CA 1
ATOM 1251 C C . GLN A 1 207 ? -6.059 36.596 45.897 1.00 31.08 170 GLN A C 1
ATOM 1252 O O . GLN A 1 207 ? -6.795 36.860 46.854 1.00 31.53 170 GLN A O 1
ATOM 1258 N N . LEU A 1 208 ? -4.909 37.225 45.679 1.00 31.71 171 LEU A N 1
ATOM 1259 C CA . LEU A 1 208 ? -4.440 38.268 46.605 1.00 34.91 171 LEU A CA 1
ATOM 1260 C C . LEU A 1 208 ? -5.370 39.470 46.574 1.00 30.44 171 LEU A C 1
ATOM 1261 O O . LEU A 1 208 ? -5.633 40.085 47.602 1.00 32.01 171 LEU A O 1
ATOM 1266 N N . ALA A 1 209 ? -5.855 39.811 45.385 1.00 28.61 172 ALA A N 1
ATOM 1267 C CA . ALA A 1 209 ? -6.764 40.944 45.229 1.00 28.34 172 ALA A CA 1
ATOM 1268 C C . ALA A 1 209 ? -8.082 40.667 45.936 1.00 31.51 172 ALA A C 1
ATOM 1269 O O . ALA A 1 209 ? -8.664 41.558 46.558 1.00 38.83 172 ALA A O 1
ATOM 1271 N N . LEU A 1 210 ? -8.565 39.436 45.827 1.00 29.96 173 LEU A N 1
ATOM 1272 C CA . LEU A 1 210 ? -9.814 39.076 46.489 1.00 32.94 173 LEU A CA 1
ATOM 1273 C C . LEU A 1 210 ? -9.659 39.222 47.995 1.00 39.54 173 LEU A C 1
ATOM 1274 O O . LEU A 1 210 ? -10.538 39.754 48.669 1.00 40.11 173 LEU A O 1
ATOM 1279 N N . ALA A 1 211 ? -8.530 38.759 48.516 1.00 38.87 174 ALA A N 1
ATOM 1280 C CA . ALA A 1 211 ? -8.296 38.788 49.956 1.00 40.68 174 ALA A CA 1
ATOM 1281 C C . ALA A 1 211 ? -8.173 40.224 50.454 1.00 46.21 174 ALA A C 1
ATOM 1282 O O . ALA A 1 211 ? -8.629 40.553 51.548 1.00 41.60 174 ALA A O 1
ATOM 1284 N N . ALA A 1 212 ? -7.572 41.079 49.633 1.00 38.63 175 ALA A N 1
ATOM 1285 C CA . ALA A 1 212 ? -7.339 42.473 50.005 1.00 39.10 175 ALA A CA 1
ATOM 1286 C C . ALA A 1 212 ? -8.519 43.388 49.661 1.00 43.92 175 ALA A C 1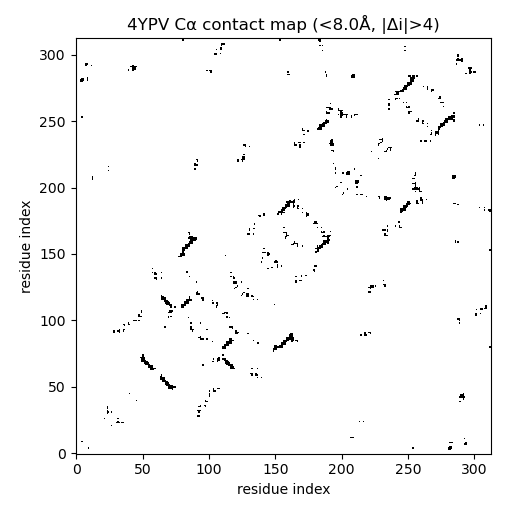
ATOM 1287 O O . ALA A 1 212 ? -8.464 44.595 49.912 1.00 42.12 175 ALA A O 1
ATOM 1289 N N . LYS A 1 213 ? -9.568 42.813 49.073 1.00 41.54 176 LYS A N 1
ATOM 1290 C CA . LYS A 1 213 ? -10.754 43.565 48.659 1.00 37.79 176 LYS A CA 1
ATOM 1291 C C . LYS A 1 213 ? -10.406 44.651 47.632 1.00 45.21 176 LYS A C 1
ATOM 1292 O O . LYS A 1 213 ? -11.009 45.721 47.603 1.00 44.16 176 LYS A O 1
ATOM 1298 N N . GLY A 1 214 ? -9.434 44.358 46.782 1.00 39.11 177 GLY A N 1
ATOM 1299 C CA . GLY A 1 214 ? -9.032 45.280 45.734 1.00 33.62 177 GLY A CA 1
ATOM 1300 C C . GLY A 1 214 ? -7.625 44.920 45.323 1.00 37.90 177 GLY A C 1
ATOM 1301 O O . GLY A 1 214 ? -6.877 44.349 46.112 1.00 37.28 177 GLY A O 1
ATOM 1302 N N . PRO A 1 215 ? -7.247 45.235 44.081 1.00 34.01 178 PRO A N 1
ATOM 1303 C CA . PRO A 1 215 ? -8.041 45.885 43.035 1.00 30.22 178 PRO A CA 1
ATOM 1304 C C . PRO A 1 215 ? -9.126 44.980 42.458 1.00 33.14 178 PRO A C 1
ATOM 1305 O O . PRO A 1 215 ? -9.041 43.754 42.562 1.00 32.54 178 PRO A O 1
ATOM 1309 N N . ARG A 1 216 ? -10.144 45.600 41.876 1.00 31.00 179 ARG A N 1
ATOM 1310 C CA . ARG A 1 216 ? -11.261 44.885 41.287 1.00 36.03 179 ARG A CA 1
ATOM 1311 C C . ARG A 1 216 ? -10.860 44.223 39.977 1.00 33.10 179 ARG A C 1
ATOM 1312 O O . ARG A 1 216 ? -10.513 44.905 39.022 1.00 33.84 179 ARG A O 1
ATOM 1320 N N . ILE A 1 217 ? -10.927 42.896 39.929 1.00 29.67 180 ILE A N 1
ATOM 1321 C CA . ILE A 1 217 ? -10.580 42.161 38.709 1.00 27.15 180 ILE A CA 1
ATOM 1322 C C . ILE A 1 217 ? -11.807 41.419 38.193 1.00 32.42 180 ILE A C 1
ATOM 1323 O O . ILE A 1 217 ? -12.432 40.656 38.935 1.00 33.12 180 ILE A O 1
ATOM 1328 N N . ALA A 1 218 ? -12.144 41.641 36.926 1.00 28.28 181 ALA A N 1
ATOM 1329 C CA . ALA A 1 218 ? -13.399 41.165 36.357 1.00 30.89 181 ALA A CA 1
ATOM 1330 C C . ALA A 1 218 ? -13.248 39.859 35.576 1.00 31.95 181 ALA A C 1
ATOM 1331 O O . ALA A 1 218 ? -14.237 39.211 35.246 1.00 39.37 181 ALA A O 1
ATOM 1333 N N . PHE A 1 219 ? -12.014 39.475 35.278 1.00 26.31 182 PHE A N 1
ATOM 1334 C CA . PHE A 1 219 ? -11.774 38.313 34.433 1.00 29.13 182 PHE A CA 1
ATOM 1335 C C . PHE A 1 219 ? -10.346 37.837 34.624 1.00 28.49 182 PHE A C 1
ATOM 1336 O O . PHE A 1 219 ? -9.452 38.655 34.771 1.00 28.01 182 PHE A O 1
ATOM 1344 N N . GLN A 1 220 ? -10.128 36.523 34.634 1.00 27.11 183 GLN A N 1
ATOM 1345 C CA . GLN A 1 220 ? -8.765 36.001 34.675 1.00 24.13 183 GLN A CA 1
ATOM 1346 C C . GLN A 1 220 ? -8.628 34.996 33.552 1.00 27.39 183 GLN A C 1
ATOM 1347 O O . GLN A 1 220 ? -9.403 34.047 33.455 1.00 29.16 183 GLN A O 1
ATOM 1353 N N . LEU A 1 221 ? -7.663 35.241 32.679 1.00 25.37 184 LEU A N 1
ATOM 1354 C CA . LEU A 1 221 ? -7.434 34.390 31.519 1.00 23.68 184 LEU A CA 1
ATOM 1355 C C . LEU A 1 221 ? -6.152 33.603 31.766 1.00 28.75 184 LEU A C 1
ATOM 1356 O O . LEU A 1 221 ? -5.067 34.169 31.790 1.00 25.79 184 LEU A O 1
ATOM 1361 N N . LEU A 1 222 ? -6.294 32.302 31.987 1.00 29.07 185 LEU A N 1
ATOM 1362 C CA . LEU A 1 222 ? -5.180 31.481 32.442 1.00 28.75 185 LEU A CA 1
ATOM 1363 C C . LEU A 1 222 ? -4.769 30.539 31.325 1.00 30.73 185 LEU A C 1
ATOM 1364 O O . LEU A 1 222 ? -5.454 29.566 31.034 1.00 28.77 185 LEU A O 1
ATOM 1369 N N . ILE A 1 223 ? -3.635 30.833 30.722 1.00 27.76 186 ILE A N 1
ATOM 1370 C CA . ILE A 1 223 ? -3.178 30.113 29.541 1.00 30.46 186 ILE A CA 1
ATOM 1371 C C . ILE A 1 223 ? -2.131 29.078 29.948 1.00 28.95 186 ILE A C 1
ATOM 1372 O O . ILE A 1 223 ? -1.034 29.447 30.365 1.00 28.34 186 ILE A O 1
ATOM 1377 N N . TYR A 1 224 ? -2.472 27.795 29.790 1.00 29.30 187 TYR A N 1
ATOM 1378 C CA . TYR A 1 224 ? -1.704 26.665 30.345 1.00 27.38 187 TYR A CA 1
ATOM 1379 C C . TYR A 1 224 ? -0.892 27.047 31.588 1.00 30.67 187 TYR A C 1
ATOM 1380 O O . TYR A 1 224 ? 0.344 27.027 31.582 1.00 28.56 187 TYR A O 1
ATOM 1389 N N . PRO A 1 225 ? -1.601 27.396 32.674 1.00 30.92 188 PRO A N 1
ATOM 1390 C CA . PRO A 1 225 ? -0.931 27.934 33.858 1.00 29.11 188 PRO A CA 1
ATOM 1391 C C . PRO A 1 225 ? -0.224 26.874 34.686 1.00 30.77 188 PRO A C 1
ATOM 1392 O O . PRO A 1 225 ? -0.580 25.693 34.647 1.00 33.46 188 PRO A O 1
ATOM 1396 N N . VAL A 1 226 ? 0.791 27.310 35.425 1.00 31.80 189 VAL A N 1
ATOM 1397 C CA . VAL A 1 226 ? 1.286 26.561 36.570 1.00 27.61 189 VAL A CA 1
ATOM 1398 C C . VAL A 1 226 ? 0.342 26.826 37.737 1.00 32.21 189 VAL A C 1
ATOM 1399 O O . VAL A 1 226 ? 0.111 27.981 38.083 1.00 30.79 189 VAL A O 1
ATOM 1403 N N . THR A 1 227 ? -0.218 25.790 38.358 1.00 34.10 190 THR A N 1
ATOM 1404 C CA . THR A 1 227 ? -1.125 26.067 39.472 1.00 33.72 190 THR A CA 1
ATOM 1405 C C . THR A 1 227 ? -0.703 25.379 40.761 1.00 32.24 190 THR A C 1
ATOM 1406 O O . THR A 1 227 ? -1.303 25.599 41.812 1.00 36.89 190 THR A O 1
ATOM 1410 N N . ASP A 1 228 ? 0.336 24.556 40.686 1.00 37.68 191 ASP A N 1
ATOM 1411 C CA . ASP A 1 228 ? 0.791 23.790 41.837 1.00 37.45 191 ASP A CA 1
ATOM 1412 C C . ASP A 1 228 ? 2.278 23.469 41.678 1.00 39.36 191 ASP A C 1
ATOM 1413 O O . ASP A 1 228 ? 2.876 23.793 40.657 1.00 37.20 191 ASP A O 1
ATOM 1418 N N . THR A 1 229 ? 2.872 22.841 42.689 1.00 39.97 192 THR A N 1
ATOM 1419 C CA . THR A 1 229 ? 4.305 22.556 42.665 1.00 42.35 192 THR A CA 1
ATOM 1420 C C . THR A 1 229 ? 4.615 21.061 42.721 1.00 45.51 192 THR A C 1
ATOM 1421 O O . THR A 1 229 ? 5.738 20.660 43.033 1.00 50.14 192 THR A O 1
ATOM 1425 N N . ASN A 1 230 ? 3.622 20.233 42.422 1.00 48.46 193 ASN A N 1
ATOM 1426 C CA . ASN A 1 230 ? 3.843 18.793 42.376 1.00 48.03 193 ASN A CA 1
ATOM 1427 C C . ASN A 1 230 ? 4.243 18.359 40.974 1.00 51.37 193 ASN A C 1
ATOM 1428 O O . ASN A 1 230 ? 3.410 18.315 40.070 1.00 52.50 193 ASN A O 1
ATOM 1433 N N . VAL A 1 231 ? 5.516 18.022 40.802 1.00 45.52 194 VAL A N 1
ATOM 1434 C CA . VAL A 1 231 ? 6.038 17.677 39.487 1.00 42.76 194 VAL A CA 1
ATOM 1435 C C . VAL A 1 231 ? 5.841 16.197 39.158 1.00 52.94 194 VAL A C 1
ATOM 1436 O O . VAL A 1 231 ? 6.519 15.651 38.288 1.00 55.59 194 VAL A O 1
ATOM 1440 N N . ASP A 1 232 ? 4.902 15.556 39.847 1.00 54.26 195 ASP A N 1
ATOM 1441 C CA . ASP A 1 232 ? 4.676 14.128 39.680 1.00 57.44 195 ASP A CA 1
ATOM 1442 C C . ASP A 1 232 ? 3.217 13.776 39.427 1.00 58.28 195 ASP A C 1
ATOM 1443 O O . ASP A 1 232 ? 2.773 12.681 39.769 1.00 62.79 195 ASP A O 1
ATOM 1448 N N . THR A 1 233 ? 2.470 14.701 38.837 1.00 54.50 196 THR A N 1
ATOM 1449 C CA . THR A 1 233 ? 1.113 14.399 38.398 1.00 53.59 196 THR A CA 1
ATOM 1450 C C . THR A 1 233 ? 1.173 13.463 37.194 1.00 58.12 196 THR A C 1
ATOM 1451 O O . THR A 1 233 ? 2.239 13.264 36.612 1.00 57.62 196 THR A O 1
ATOM 1455 N N . ALA A 1 234 ? 0.033 12.892 36.819 1.00 56.17 197 ALA A N 1
ATOM 1456 C CA . ALA A 1 234 ? -0.006 11.957 35.697 1.00 57.66 197 ALA A CA 1
ATOM 1457 C C . ALA A 1 234 ? 0.480 12.603 34.391 1.00 56.21 197 ALA A C 1
ATOM 1458 O O . ALA A 1 234 ? 1.228 11.988 33.630 1.00 56.06 197 ALA A O 1
ATOM 1460 N N . SER A 1 235 ? 0.066 13.839 34.130 1.00 51.61 198 SER A N 1
ATOM 1461 C CA . SER A 1 235 ? 0.496 14.515 32.911 1.00 49.18 198 SER A CA 1
ATOM 1462 C C . SER A 1 235 ? 1.981 14.880 32.977 1.00 50.20 198 SER A C 1
ATOM 1463 O O . SER A 1 235 ? 2.653 14.923 31.945 1.00 48.34 198 SER A O 1
ATOM 1466 N N . TYR A 1 236 ? 2.494 15.131 34.180 1.00 50.35 199 TYR A N 1
ATOM 1467 C CA . TYR A 1 236 ? 3.919 15.423 34.352 1.00 45.66 199 TYR A CA 1
ATOM 1468 C C . TYR A 1 236 ? 4.767 14.224 33.946 1.00 53.36 199 TYR A C 1
ATOM 1469 O O . TYR A 1 236 ? 5.812 14.369 33.322 1.00 52.78 199 TYR A O 1
ATOM 1478 N N . ARG A 1 237 ? 4.318 13.035 34.320 1.00 51.66 200 ARG A N 1
ATOM 1479 C CA . ARG A 1 237 ? 5.098 11.836 34.079 1.00 53.23 200 ARG A CA 1
ATOM 1480 C C . ARG A 1 237 ? 4.883 11.322 32.661 1.00 55.44 200 ARG A C 1
ATOM 1481 O O . ARG A 1 237 ? 5.795 10.772 32.046 1.00 61.76 200 ARG A O 1
ATOM 1489 N N . GLU A 1 238 ? 3.681 11.529 32.138 1.00 54.48 201 GLU A N 1
ATOM 1490 C CA . GLU A 1 238 ? 3.343 11.092 30.788 1.00 57.63 201 GLU A CA 1
ATOM 1491 C C . GLU A 1 238 ? 3.971 12.003 29.734 1.00 57.82 201 GLU A C 1
ATOM 1492 O O . GLU A 1 238 ? 4.391 11.541 28.675 1.00 51.23 201 GLU A O 1
ATOM 1498 N N . ASN A 1 239 ? 4.036 13.296 30.038 1.00 51.08 202 ASN A N 1
ATOM 1499 C CA . ASN A 1 239 ? 4.601 14.283 29.127 1.00 50.79 202 ASN A CA 1
ATOM 1500 C C . ASN A 1 239 ? 5.943 14.817 29.614 1.00 48.76 202 ASN A C 1
ATOM 1501 O O . ASN A 1 239 ? 6.313 15.953 29.306 1.00 45.01 202 ASN A O 1
ATOM 1506 N N . ALA A 1 240 ? 6.662 13.989 30.366 1.00 47.50 203 ALA A N 1
ATOM 1507 C CA . ALA A 1 240 ? 7.894 14.399 31.041 1.00 47.73 203 ALA A CA 1
ATOM 1508 C C . ALA A 1 240 ? 8.967 14.957 30.110 1.00 47.96 203 ALA A C 1
ATOM 1509 O O . ALA A 1 240 ? 9.657 15.909 30.464 1.00 45.84 203 ALA A O 1
ATOM 1511 N N . SER A 1 241 ? 9.131 14.360 28.935 1.00 47.82 204 SER A N 1
ATOM 1512 C CA . SER A 1 241 ? 10.142 14.852 28.006 1.00 53.17 204 SER A CA 1
ATOM 1513 C C . SER A 1 241 ? 9.689 14.808 26.551 1.00 53.27 204 SER A C 1
ATOM 1514 O O . SER A 1 241 ? 8.876 13.967 26.164 1.00 59.75 204 SER A O 1
ATOM 1517 N N . GLY A 1 242 ? 10.218 15.732 25.755 1.00 51.03 205 GLY A N 1
ATOM 1518 C CA . GLY A 1 242 ? 10.023 15.708 24.317 1.00 50.60 205 GLY A CA 1
ATOM 1519 C C . GLY A 1 242 ? 9.008 16.701 23.786 1.00 51.23 205 GLY A C 1
ATOM 1520 O O . GLY A 1 242 ? 8.864 16.847 22.573 1.00 52.74 205 GLY A O 1
ATOM 1521 N N . TYR A 1 243 ? 8.307 17.392 24.680 1.00 45.51 206 TYR A N 1
ATOM 1522 C CA . TYR A 1 243 ? 7.227 18.276 24.259 1.00 45.73 206 TYR A CA 1
ATOM 1523 C C . TYR A 1 243 ? 7.457 19.742 24.603 1.00 40.26 206 TYR A C 1
ATOM 1524 O O . TYR A 1 243 ? 6.537 20.426 25.055 1.00 38.60 206 TYR A O 1
ATOM 1533 N N . PHE A 1 244 ? 8.684 20.202 24.364 1.00 41.12 207 PHE A N 1
ATOM 1534 C CA . PHE A 1 244 ? 9.077 21.606 24.494 1.00 40.67 207 PHE A CA 1
ATOM 1535 C C . PHE A 1 244 ? 9.245 21.988 25.977 1.00 38.30 207 PHE A C 1
ATOM 1536 O O . PHE A 1 244 ? 10.367 22.239 26.422 1.00 41.07 207 PHE A O 1
ATOM 1544 N N . LEU A 1 245 ? 8.154 22.021 26.739 1.00 37.29 208 LEU A N 1
ATOM 1545 C CA . LEU A 1 245 ? 8.269 22.133 28.198 1.00 32.94 208 LEU A CA 1
ATOM 1546 C C . LEU A 1 245 ? 8.427 20.734 28.771 1.00 42.01 208 LEU A C 1
ATOM 1547 O O . LEU A 1 245 ? 7.602 19.853 28.518 1.00 39.98 208 LEU A O 1
ATOM 1552 N N . GLU A 1 246 ? 9.496 20.526 29.529 1.00 36.60 209 GLU A N 1
ATOM 1553 C CA . GLU A 1 246 ? 9.766 19.215 30.090 1.00 35.23 209 GLU A CA 1
ATOM 1554 C C . GLU A 1 246 ? 9.705 19.268 31.604 1.00 36.53 209 GLU A C 1
ATOM 1555 O O . GLU A 1 246 ? 9.798 20.343 32.197 1.00 38.10 209 GLU A O 1
ATOM 1561 N N . ARG A 1 247 ? 9.540 18.103 32.221 1.00 44.20 210 ARG A N 1
ATOM 1562 C CA . ARG A 1 247 ? 9.520 18.002 33.674 1.00 39.68 210 ARG A CA 1
ATOM 1563 C C . ARG A 1 247 ? 10.791 18.586 34.277 1.00 42.43 210 ARG A C 1
ATOM 1564 O O . ARG A 1 247 ? 10.740 19.328 35.258 1.00 40.74 210 ARG A O 1
ATOM 1572 N N . ASP A 1 248 ? 11.928 18.247 33.677 1.00 41.25 211 ASP A N 1
ATOM 1573 C CA . ASP A 1 248 ? 13.219 18.764 34.111 1.00 38.58 211 ASP A CA 1
ATOM 1574 C C . ASP A 1 248 ? 13.296 20.276 33.967 1.00 37.93 211 ASP A C 1
ATOM 1575 O O . ASP A 1 248 ? 14.006 20.942 34.718 1.00 38.93 211 ASP A O 1
ATOM 1580 N N . GLY A 1 249 ? 12.576 20.813 32.988 1.00 36.35 212 GLY A N 1
ATOM 1581 C CA . GLY A 1 249 ? 12.486 22.254 32.825 1.00 34.21 212 GLY A CA 1
ATOM 1582 C C . GLY A 1 249 ? 11.765 22.887 34.004 1.00 37.08 212 GLY A C 1
ATOM 1583 O O . GLY A 1 249 ? 12.219 23.889 34.563 1.00 33.45 212 GLY A O 1
ATOM 1584 N N . MET A 1 250 ? 10.634 22.308 34.392 1.00 32.19 213 MET A N 1
ATOM 1585 C CA . MET A 1 250 ? 9.894 22.856 35.525 1.00 33.21 213 MET A CA 1
ATOM 1586 C C . MET A 1 250 ? 10.711 22.760 36.816 1.00 32.11 213 MET A C 1
ATOM 1587 O O . MET A 1 250 ? 10.680 23.664 37.640 1.00 38.08 213 MET A O 1
ATOM 1592 N N . ILE A 1 251 ? 11.447 21.671 36.985 1.00 40.07 214 ILE A N 1
ATOM 1593 C CA . ILE A 1 251 ? 12.301 21.519 38.162 1.00 35.06 214 ILE A CA 1
ATOM 1594 C C . ILE A 1 251 ? 13.330 22.650 38.208 1.00 43.55 214 ILE A C 1
ATOM 1595 O O . ILE A 1 251 ? 13.548 23.268 39.251 1.00 40.71 214 ILE A O 1
ATOM 1600 N N . TRP A 1 252 ? 13.922 22.936 37.053 1.00 35.23 215 TRP A N 1
ATOM 1601 C CA . TRP A 1 252 ? 14.900 24.012 36.894 1.00 37.17 215 TRP A CA 1
ATOM 1602 C C . TRP A 1 252 ? 14.306 25.379 37.232 1.00 32.54 215 TRP A C 1
ATOM 1603 O O . TRP A 1 252 ? 14.912 26.164 37.959 1.00 35.31 215 TRP A O 1
ATOM 1614 N N . PHE A 1 253 ? 13.123 25.657 36.687 1.00 33.25 216 PHE A N 1
ATOM 1615 C CA . PHE A 1 253 ? 12.407 26.898 36.957 1.00 31.12 216 PHE A CA 1
ATOM 1616 C C . PHE A 1 253 ? 12.104 27.034 38.450 1.00 31.40 216 PHE A C 1
ATOM 1617 O O . PHE A 1 253 ? 12.382 28.072 39.055 1.00 34.14 216 PHE A O 1
ATOM 1625 N N . PHE A 1 254 ? 11.524 25.985 39.033 1.00 31.74 217 PHE A N 1
ATOM 1626 C CA . PHE A 1 254 ? 11.175 26.009 40.458 1.00 37.27 217 PHE A CA 1
ATOM 1627 C C . PHE A 1 254 ? 12.404 26.273 41.333 1.00 38.02 217 PHE A C 1
ATOM 1628 O O . PHE A 1 254 ? 12.329 27.011 42.314 1.00 36.84 217 PHE A O 1
ATOM 1636 N N . ASP A 1 255 ? 13.539 25.676 40.979 1.00 39.21 218 ASP A N 1
ATOM 1637 C CA . ASP A 1 255 ? 14.747 25.846 41.781 1.00 37.98 218 ASP A CA 1
ATOM 1638 C C . ASP A 1 255 ? 15.258 27.290 41.754 1.00 36.49 218 ASP A C 1
ATOM 1639 O O . ASP A 1 255 ? 15.727 27.797 42.768 1.00 38.55 218 ASP A O 1
ATOM 1644 N N . HIS A 1 256 ? 15.176 27.950 40.601 1.00 33.77 219 HIS A N 1
ATOM 1645 C CA . HIS A 1 256 ? 15.561 29.356 40.522 1.00 38.13 219 HIS A CA 1
ATOM 1646 C C . HIS A 1 256 ? 14.586 30.238 41.288 1.00 32.31 219 HIS A C 1
ATOM 1647 O O . HIS A 1 256 ? 14.986 31.178 41.973 1.00 36.22 219 HIS A O 1
ATOM 1654 N N . TYR A 1 257 ? 13.301 29.935 41.155 1.00 31.16 220 TYR A N 1
ATOM 1655 C CA . TYR A 1 257 ? 12.252 30.798 41.695 1.00 30.61 220 TYR A CA 1
ATOM 1656 C C . TYR A 1 257 ? 12.042 30.634 43.196 1.00 31.35 220 TYR A C 1
ATOM 1657 O O . TYR A 1 257 ? 11.932 31.620 43.934 1.00 31.93 220 TYR A O 1
ATOM 1666 N N . LEU A 1 258 ? 11.965 29.383 43.638 1.00 34.00 221 LEU A N 1
ATOM 1667 C CA . LEU A 1 258 ? 11.617 29.091 45.016 1.00 34.14 221 LEU A CA 1
ATOM 1668 C C . LEU A 1 258 ? 12.891 28.795 45.801 1.00 48.03 221 LEU A C 1
ATOM 1669 O O . LEU A 1 258 ? 13.654 27.903 45.444 1.00 60.77 221 LEU A O 1
ATOM 1674 N N . ASN A 1 259 ? 13.125 29.564 46.857 1.00 50.90 222 ASN A N 1
ATOM 1675 C CA . ASN A 1 259 ? 14.402 29.510 47.572 1.00 79.00 222 ASN A CA 1
ATOM 1676 C C . ASN A 1 259 ? 14.284 28.639 48.791 1.00 70.01 222 ASN A C 1
ATOM 1677 O O . ASN A 1 259 ? 14.556 29.084 49.898 1.00 75.08 222 ASN A O 1
ATOM 1682 N N . GLY A 1 260 ? 13.840 27.404 48.592 1.00 76.79 223 GLY A N 1
ATOM 1683 C CA . GLY A 1 260 ? 13.399 26.597 49.708 1.00 92.73 223 GLY A CA 1
ATOM 1684 C C . GLY A 1 260 ? 12.184 27.261 50.328 1.00 98.44 223 GLY A C 1
ATOM 1685 O O . GLY A 1 260 ? 11.813 26.962 51.466 1.00 100.74 223 GLY A O 1
ATOM 1686 N N . ALA A 1 261 ? 11.573 28.177 49.571 1.00 80.27 224 ALA A N 1
ATOM 1687 C CA . ALA A 1 261 ? 10.332 28.820 49.976 1.00 63.44 224 ALA A CA 1
ATOM 1688 C C . ALA A 1 261 ? 9.299 27.733 50.147 1.00 61.12 224 ALA A C 1
ATOM 1689 O O . ALA A 1 261 ? 9.445 26.639 49.603 1.00 68.39 224 ALA A O 1
ATOM 1691 N N . ASP A 1 262 ? 8.262 28.017 50.914 1.00 61.31 225 ASP A N 1
ATOM 1692 C CA . ASP A 1 262 ? 7.246 27.013 51.144 1.00 68.12 225 ASP A CA 1
ATOM 1693 C C . ASP A 1 262 ? 6.584 26.735 49.804 1.00 62.63 225 ASP A C 1
ATOM 1694 O O . ASP A 1 262 ? 5.892 27.585 49.253 1.00 55.70 225 ASP A O 1
ATOM 1699 N N . ARG A 1 263 ? 6.829 25.549 49.260 1.00 50.77 226 ARG A N 1
ATOM 1700 C CA . ARG A 1 263 ? 6.323 25.229 47.938 1.00 56.41 226 ARG A CA 1
ATOM 1701 C C . ARG A 1 263 ? 4.838 24.929 48.024 1.00 52.62 226 ARG A C 1
ATOM 1702 O O . ARG A 1 263 ? 4.178 24.708 47.012 1.00 55.81 226 ARG A O 1
ATOM 1710 N N . THR A 1 264 ? 4.313 24.941 49.244 1.00 45.88 227 THR A N 1
ATOM 1711 C CA . THR A 1 264 ? 2.880 24.809 49.438 1.00 50.72 227 THR A CA 1
ATOM 1712 C C . THR A 1 264 ? 2.237 26.182 49.637 1.00 45.34 227 THR A C 1
ATOM 1713 O O . THR A 1 264 ? 1.029 26.275 49.814 1.00 51.05 227 THR A O 1
ATOM 1717 N N . ASP A 1 265 ? 3.045 27.242 49.599 1.00 45.08 228 ASP A N 1
ATOM 1718 C CA . ASP A 1 265 ? 2.526 28.612 49.694 1.00 47.35 228 ASP A CA 1
ATOM 1719 C C . ASP A 1 265 ? 1.565 28.857 48.535 1.00 43.05 228 ASP A C 1
ATOM 1720 O O . ASP A 1 265 ? 1.937 28.682 47.383 1.00 37.89 228 ASP A O 1
ATOM 1725 N N . PRO A 1 266 ? 0.318 29.240 48.842 1.00 43.71 229 PRO A N 1
ATOM 1726 C CA . PRO A 1 266 ? -0.671 29.491 47.783 1.00 42.00 229 PRO A CA 1
ATOM 1727 C C . PRO A 1 266 ? -0.281 30.611 46.817 1.00 38.52 229 PRO A C 1
ATOM 1728 O O . PRO A 1 266 ? -0.885 30.726 45.749 1.00 36.20 229 PRO A O 1
ATOM 1732 N N . ARG A 1 267 ? 0.720 31.413 47.167 1.00 38.31 230 ARG A N 1
ATOM 1733 C CA . ARG A 1 267 ? 1.177 32.460 46.256 1.00 31.95 230 ARG A CA 1
ATOM 1734 C C . ARG A 1 267 ? 2.085 31.889 45.166 1.00 28.49 230 ARG A C 1
ATOM 1735 O O . ARG A 1 267 ? 2.459 32.605 44.244 1.00 29.76 230 ARG A O 1
ATOM 1743 N N . VAL A 1 268 ? 2.452 30.611 45.268 1.00 33.22 231 VAL A N 1
ATOM 1744 C CA . VAL A 1 268 ? 3.087 29.950 44.118 1.00 31.84 231 VAL A CA 1
ATOM 1745 C C . VAL A 1 268 ? 2.269 28.722 43.722 1.00 31.81 231 VAL A C 1
ATOM 1746 O O . VAL A 1 268 ? 2.323 28.267 42.579 1.00 33.55 231 VAL A O 1
ATOM 1750 N N . ALA A 1 269 ? 1.467 28.217 44.655 1.00 31.16 232 ALA A N 1
ATOM 1751 C CA . ALA A 1 269 ? 0.604 27.068 44.374 1.00 32.54 232 ALA A CA 1
ATOM 1752 C C . ALA A 1 269 ? -0.860 27.406 44.653 1.00 34.56 232 ALA A C 1
ATOM 1753 O O . ALA A 1 269 ? -1.417 26.976 45.656 1.00 39.05 232 ALA A O 1
ATOM 1755 N N . PRO A 1 270 ? -1.485 28.187 43.758 1.00 33.47 233 PRO A N 1
ATOM 1756 C CA . PRO A 1 270 ? -2.849 28.680 43.982 1.00 32.13 233 PRO A CA 1
ATOM 1757 C C . PRO A 1 270 ? -3.893 27.577 44.042 1.00 35.38 233 PRO A C 1
ATOM 1758 O O . PRO A 1 270 ? -4.978 27.791 44.583 1.00 36.37 233 PRO A O 1
ATOM 1762 N N . LEU A 1 271 ? -3.569 26.407 43.500 1.00 35.48 234 LEU A N 1
ATOM 1763 C CA . LEU A 1 271 ? -4.452 25.256 43.612 1.00 41.40 234 LEU A CA 1
ATOM 1764 C C . LEU A 1 271 ? -4.643 24.869 45.079 1.00 44.58 234 LEU A C 1
ATOM 1765 O O . LEU A 1 271 ? -5.675 24.313 45.453 1.00 40.91 234 LEU A O 1
ATOM 1770 N N . ARG A 1 272 ? -3.658 25.190 45.910 1.00 43.07 235 ARG A N 1
ATOM 1771 C CA . ARG A 1 272 ? -3.709 24.818 47.326 1.00 47.88 235 ARG A CA 1
ATOM 1772 C C . ARG A 1 272 ? -4.419 25.841 48.209 1.00 46.37 235 ARG A C 1
ATOM 1773 O O . ARG A 1 272 ? -4.385 25.725 49.433 1.00 46.59 235 ARG A O 1
ATOM 1781 N N . ALA A 1 273 ? -5.061 26.835 47.604 1.00 46.73 236 ALA A N 1
ATOM 1782 C CA . ALA A 1 273 ? -5.790 27.846 48.381 1.00 43.19 236 ALA A CA 1
ATOM 1783 C C . ALA A 1 273 ? -6.896 27.227 49.220 1.00 42.97 236 ALA A C 1
ATOM 1784 O O . ALA A 1 273 ? -7.517 26.249 48.816 1.00 49.32 236 ALA A O 1
ATOM 1786 N N . ALA A 1 274 ? -7.145 27.820 50.384 1.00 46.13 237 ALA A N 1
ATOM 1787 C CA . ALA A 1 274 ? -8.182 27.333 51.286 1.00 50.93 237 ALA A CA 1
ATOM 1788 C C . ALA A 1 274 ? -9.556 27.408 50.629 1.00 54.40 237 ALA A C 1
ATOM 1789 O O . ALA A 1 274 ? -10.386 26.514 50.794 1.00 51.30 237 ALA A O 1
ATOM 1791 N N . SER A 1 275 ? -9.788 28.477 49.874 1.00 53.18 238 SER A N 1
ATOM 1792 C CA . SER A 1 275 ? -11.063 28.655 49.192 1.00 52.98 238 SER A CA 1
ATOM 1793 C C . SER A 1 275 ? -10.900 29.452 47.918 1.00 45.47 238 SER A C 1
ATOM 1794 O O . SER A 1 275 ? -10.181 30.443 47.901 1.00 43.66 238 SER A O 1
ATOM 1797 N N . LEU A 1 276 ? -11.583 29.022 46.862 1.00 43.01 239 LEU A N 1
ATOM 1798 C CA . LEU A 1 276 ? -11.557 29.729 45.589 1.00 43.55 239 LEU A CA 1
ATOM 1799 C C . LEU A 1 276 ? -12.843 30.528 45.380 1.00 44.41 239 LEU A C 1
ATOM 1800 O O . LEU A 1 276 ? -13.041 31.141 44.336 1.00 42.03 239 LEU A O 1
ATOM 1805 N N . ALA A 1 277 ? -13.716 30.522 46.380 1.00 46.25 240 ALA A N 1
ATOM 1806 C CA . ALA A 1 277 ? -14.986 31.233 46.275 1.00 46.44 240 ALA A CA 1
ATOM 1807 C C . ALA A 1 277 ? -14.762 32.725 46.046 1.00 46.58 240 ALA A C 1
ATOM 1808 O O . ALA A 1 277 ? -13.867 33.327 46.636 1.00 47.81 240 ALA A O 1
ATOM 1810 N N . GLY A 1 278 ? -15.559 33.310 45.161 1.00 44.93 241 GLY A N 1
ATOM 1811 C CA . GLY A 1 278 ? -15.511 34.742 44.936 1.00 39.82 241 GLY A CA 1
ATOM 1812 C C . GLY A 1 278 ? -14.455 35.238 43.973 1.00 37.83 241 GLY A C 1
ATOM 1813 O O . GLY A 1 278 ? -14.341 36.447 43.763 1.00 37.37 241 GLY A O 1
ATOM 1814 N N . LEU A 1 279 ? -13.677 34.331 43.382 1.00 39.01 242 LEU A N 1
ATOM 1815 C CA . LEU A 1 279 ? -12.627 34.732 42.441 1.00 37.26 242 LEU A CA 1
ATOM 1816 C C . LEU A 1 279 ? -13.232 35.166 41.093 1.00 39.34 242 LEU A C 1
ATOM 1817 O O . LEU A 1 279 ? -14.390 34.848 40.809 1.00 38.68 242 LEU A O 1
ATOM 1822 N N . PRO A 1 280 ? -12.466 35.916 40.275 1.00 35.20 243 PRO A N 1
ATOM 1823 C CA . PRO A 1 280 ? -12.958 36.382 38.971 1.00 34.36 243 PRO A CA 1
ATOM 1824 C C . PRO A 1 280 ? -13.363 35.246 38.040 1.00 39.81 243 PRO A C 1
ATOM 1825 O O . PRO A 1 280 ? -12.730 34.185 38.078 1.00 34.53 243 PRO A O 1
ATOM 1829 N N . ARG A 1 281 ? -14.390 35.471 37.220 1.00 37.68 244 ARG A N 1
ATOM 1830 C CA . ARG A 1 281 ? -14.752 34.514 36.173 1.00 36.21 244 ARG A CA 1
ATOM 1831 C C . ARG A 1 281 ? -13.514 34.198 35.349 1.00 32.29 244 ARG A C 1
ATOM 1832 O O . ARG A 1 281 ? -12.653 35.060 35.131 1.00 30.28 244 ARG A O 1
ATOM 1840 N N . ALA A 1 282 ? -13.409 32.950 34.917 1.00 34.56 245 ALA A N 1
ATOM 1841 C CA . ALA A 1 282 ? -12.154 32.464 34.369 1.00 34.89 245 ALA A CA 1
ATOM 1842 C C . ALA A 1 282 ? -12.314 31.858 32.985 1.00 34.10 245 ALA A C 1
ATOM 1843 O O . ALA A 1 282 ? -13.373 31.340 32.633 1.00 40.10 245 ALA A O 1
ATOM 1845 N N . TYR A 1 283 ? -11.242 31.925 32.216 1.00 34.08 246 TYR A N 1
ATOM 1846 C CA . TYR A 1 283 ? -11.110 31.199 30.957 1.00 37.79 246 TYR A CA 1
ATOM 1847 C C . TYR A 1 283 ? -9.782 30.469 31.080 1.00 35.03 246 TYR A C 1
ATOM 1848 O O . TYR A 1 283 ? -8.746 31.105 31.229 1.00 31.27 246 TYR A O 1
ATOM 1857 N N . VAL A 1 284 ? -9.822 29.144 31.064 1.00 35.60 247 VAL A N 1
ATOM 1858 C CA . VAL A 1 284 ? -8.635 28.344 31.332 1.00 33.28 247 VAL A CA 1
ATOM 1859 C C . VAL A 1 284 ? -8.324 27.430 30.141 1.00 35.39 247 VAL A C 1
ATOM 1860 O O . VAL A 1 284 ? -9.174 26.662 29.692 1.00 40.17 247 VAL A O 1
ATOM 1864 N N . ILE A 1 285 ? -7.098 27.531 29.643 1.00 33.96 248 ILE A N 1
ATOM 1865 C CA . ILE A 1 285 ? -6.624 26.740 28.510 1.00 35.73 248 ILE A CA 1
ATOM 1866 C C . ILE A 1 285 ? -5.585 25.721 28.962 1.00 35.58 248 ILE A C 1
ATOM 1867 O O . ILE A 1 285 ? -4.677 26.073 29.712 1.00 33.97 248 ILE A O 1
ATOM 1872 N N . THR A 1 286 ? -5.694 24.475 28.505 1.00 35.04 249 THR A N 1
ATOM 1873 C CA . THR A 1 286 ? -4.602 23.520 28.686 1.00 34.62 249 THR A CA 1
ATOM 1874 C C . THR A 1 286 ? -4.215 22.895 27.355 1.00 37.41 249 THR A C 1
ATOM 1875 O O . THR A 1 286 ? -4.991 22.918 26.405 1.00 40.14 249 THR A O 1
ATOM 1879 N N . ALA A 1 287 ? -3.002 22.359 27.291 1.00 39.50 250 ALA A N 1
ATOM 1880 C CA . ALA A 1 287 ? -2.531 21.667 26.094 1.00 40.66 250 ALA A CA 1
ATOM 1881 C C . ALA A 1 287 ? -2.414 20.180 26.383 1.00 43.82 250 ALA A C 1
ATOM 1882 O O . ALA A 1 287 ? -2.001 19.788 27.472 1.00 41.91 250 ALA A O 1
ATOM 1884 N N . GLY A 1 288 ? -2.774 19.353 25.403 1.00 43.92 251 GLY A N 1
ATOM 1885 C CA . GLY A 1 288 ? -2.792 17.915 25.588 1.00 51.00 251 GLY A CA 1
ATOM 1886 C C . GLY A 1 288 ? -1.458 17.294 25.966 1.00 51.11 251 GLY A C 1
ATOM 1887 O O . GLY A 1 288 ? -1.414 16.363 26.769 1.00 50.20 251 GLY A O 1
ATOM 1888 N N . PHE A 1 289 ? -0.367 17.791 25.391 1.00 41.91 252 PHE A N 1
ATOM 1889 C CA . PHE A 1 289 ? 0.942 17.190 25.644 1.00 40.96 252 PHE A CA 1
ATOM 1890 C C . PHE A 1 289 ? 1.786 18.042 26.577 1.00 41.27 252 PHE A C 1
ATOM 1891 O O . PHE A 1 289 ? 3.007 18.095 26.471 1.00 49.41 252 PHE A O 1
ATOM 1899 N N . ASP A 1 290 ? 1.103 18.694 27.508 1.00 44.73 253 ASP A N 1
ATOM 1900 C CA . ASP A 1 290 ? 1.717 19.593 28.470 1.00 42.05 253 ASP A CA 1
ATOM 1901 C C . ASP A 1 290 ? 1.769 18.899 29.829 1.00 42.31 253 ASP A C 1
ATOM 1902 O O . ASP A 1 290 ? 0.750 18.411 30.309 1.00 42.95 253 ASP A O 1
ATOM 1907 N N . PRO A 1 291 ? 2.957 18.838 30.451 1.00 45.84 254 PRO A N 1
ATOM 1908 C CA . PRO A 1 291 ? 3.029 18.283 31.809 1.00 48.56 254 PRO A CA 1
ATOM 1909 C C . PRO A 1 291 ? 2.127 19.040 32.784 1.00 46.11 254 PRO A C 1
ATOM 1910 O O . PRO A 1 291 ? 1.708 18.472 33.793 1.00 42.48 254 PRO A O 1
ATOM 1914 N N . LEU A 1 292 ? 1.812 20.294 32.468 1.00 34.67 255 LEU A N 1
ATOM 1915 C CA . LEU A 1 292 ? 0.948 21.097 33.328 1.00 35.91 255 LEU A CA 1
ATOM 1916 C C . LEU A 1 292 ? -0.547 20.883 33.084 1.00 33.67 255 LEU A C 1
ATOM 1917 O O . LEU A 1 292 ? -1.370 21.545 33.724 1.00 40.95 255 LEU A O 1
ATOM 1922 N N . LYS A 1 293 ? -0.912 19.961 32.192 1.00 35.60 256 LYS A N 1
ATOM 1923 C CA . LYS A 1 293 ? -2.327 19.775 31.861 1.00 36.67 256 LYS A CA 1
ATOM 1924 C C . LYS A 1 293 ? -3.183 19.481 33.081 1.00 42.59 256 LYS A C 1
ATOM 1925 O O . LYS A 1 293 ? -4.236 20.091 33.271 1.00 44.81 256 LYS A O 1
ATOM 1931 N N . ASP A 1 294 ? -2.737 18.531 33.895 1.00 47.10 257 ASP A N 1
ATOM 1932 C CA . ASP A 1 294 ? -3.565 18.007 34.974 1.00 47.37 257 ASP A CA 1
ATOM 1933 C C . ASP A 1 294 ? -3.886 19.053 36.035 1.00 46.84 257 ASP A C 1
ATOM 1934 O O . ASP A 1 294 ? -5.009 19.113 36.529 1.00 45.95 257 ASP A O 1
ATOM 1939 N N . GLU A 1 295 ? -2.900 19.868 36.387 1.00 44.02 258 GLU A N 1
ATOM 1940 C CA . GLU A 1 295 ? -3.105 20.872 37.421 1.00 44.97 258 GLU A CA 1
ATOM 1941 C C . GLU A 1 295 ? -3.875 22.071 36.878 1.00 42.22 258 GLU A C 1
ATOM 1942 O O . GLU A 1 295 ? -4.562 22.769 37.626 1.00 43.22 258 GLU A O 1
ATOM 1948 N N . GLY A 1 296 ? -3.758 22.307 35.576 1.00 37.93 259 GLY A N 1
ATOM 1949 C CA . GLY A 1 296 ? -4.515 23.364 34.934 1.00 37.53 259 GLY A CA 1
ATOM 1950 C C . GLY A 1 296 ? -5.983 22.982 34.905 1.00 41.01 259 GLY A C 1
ATOM 1951 O O . GLY A 1 296 ? -6.850 23.774 35.274 1.00 41.08 259 GLY A O 1
ATOM 1952 N N . ARG A 1 297 ? -6.264 21.761 34.458 1.00 40.89 260 ARG A N 1
ATOM 1953 C CA . ARG A 1 297 ? -7.631 21.251 34.478 1.00 39.04 260 ARG A CA 1
ATOM 1954 C C . ARG A 1 297 ? -8.175 21.214 35.906 1.00 47.31 260 ARG A C 1
ATOM 1955 O O . ARG A 1 297 ? -9.333 21.561 36.146 1.00 48.21 260 ARG A O 1
ATOM 1963 N N . ALA A 1 298 ? -7.333 20.802 36.850 1.00 41.57 261 ALA A N 1
ATOM 1964 C CA . ALA A 1 298 ? -7.742 20.704 38.249 1.00 49.61 261 ALA A CA 1
ATOM 1965 C C . ALA A 1 298 ? -8.189 22.060 38.788 1.00 46.05 261 ALA A C 1
ATOM 1966 O O . ALA A 1 298 ? -9.170 22.149 39.528 1.00 45.89 261 ALA A O 1
ATOM 1968 N N . TYR A 1 299 ? -7.470 23.112 38.409 1.00 43.00 262 TYR A N 1
ATOM 1969 C CA . TYR A 1 299 ? -7.785 24.456 38.884 1.00 39.75 262 TYR A CA 1
ATOM 1970 C C . TYR A 1 299 ? -9.117 24.909 38.291 1.00 43.25 262 TYR A C 1
ATOM 1971 O O . TYR A 1 299 ? -9.955 25.477 38.986 1.00 45.19 262 TYR A O 1
ATOM 1980 N N . ALA A 1 300 ? -9.319 24.629 37.009 1.00 39.24 263 ALA A N 1
ATOM 1981 C CA . ALA A 1 300 ? -10.584 24.931 36.353 1.00 43.59 263 ALA A CA 1
ATOM 1982 C C . ALA A 1 300 ? -11.740 24.215 37.051 1.00 48.43 263 ALA A C 1
ATOM 1983 O O . ALA A 1 300 ? -12.809 24.795 37.254 1.00 46.73 263 ALA A O 1
ATOM 1985 N N . GLU A 1 301 ? -11.519 22.960 37.427 1.00 46.05 264 GLU A N 1
ATOM 1986 C CA . GLU A 1 301 ? -12.558 22.180 38.099 1.00 49.62 264 GLU A CA 1
ATOM 1987 C C . GLU A 1 301 ? -12.856 22.762 39.474 1.00 48.62 264 GLU A C 1
ATOM 1988 O O . GLU A 1 301 ? -14.012 22.854 39.879 1.00 50.70 264 GLU A O 1
ATOM 1994 N N . ALA A 1 302 ? -11.804 23.155 40.185 1.00 46.75 265 ALA A N 1
ATOM 1995 C CA . ALA A 1 302 ? -11.950 23.673 41.539 1.00 49.40 265 ALA A CA 1
ATOM 1996 C C . ALA A 1 302 ? -12.597 25.054 41.539 1.00 52.01 265 ALA A C 1
ATOM 1997 O O . ALA A 1 302 ? -13.325 25.398 42.470 1.00 50.49 265 ALA A O 1
ATOM 1999 N N . LEU A 1 303 ? -12.328 25.845 40.501 1.00 43.12 266 LEU A N 1
ATOM 2000 C CA . LEU A 1 303 ? -13.018 27.120 40.325 1.00 40.65 266 LEU A CA 1
ATOM 2001 C C . LEU A 1 303 ? -14.518 26.891 40.129 1.00 45.52 266 LEU A C 1
ATOM 2002 O O . LEU A 1 303 ? -15.342 27.529 40.786 1.00 50.29 266 LEU A O 1
ATOM 2007 N N . LYS A 1 304 ? -14.867 25.969 39.235 1.00 46.26 267 LYS A N 1
ATOM 2008 C CA . LYS A 1 304 ? -16.270 25.643 39.001 1.00 47.46 267 LYS A CA 1
ATOM 2009 C C . LYS A 1 304 ? -16.942 25.165 40.282 1.00 55.82 267 LYS A C 1
ATOM 2010 O O . LYS A 1 304 ? -18.037 25.617 40.614 1.00 62.92 267 LYS A O 1
ATOM 2016 N N . ALA A 1 305 ? -16.281 24.263 41.005 1.00 50.25 268 ALA A N 1
ATOM 2017 C CA . ALA A 1 305 ? -16.851 23.701 42.227 1.00 55.80 268 ALA A CA 1
ATOM 2018 C C . ALA A 1 305 ? -17.071 24.766 43.296 1.00 55.36 268 ALA A C 1
ATOM 2019 O O . ALA A 1 305 ? -17.943 24.618 44.159 1.00 52.71 268 ALA A O 1
ATOM 2021 N N . ALA A 1 306 ? -16.281 25.837 43.237 1.00 52.40 269 ALA A N 1
ATOM 2022 C CA . ALA A 1 306 ? -16.422 26.946 44.175 1.00 52.23 269 ALA A CA 1
ATOM 2023 C C . ALA A 1 306 ? -17.395 27.996 43.650 1.00 50.77 269 ALA A C 1
ATOM 2024 O O . ALA A 1 306 ? -17.510 29.083 44.217 1.00 57.02 269 ALA A O 1
ATOM 2026 N N . GLY A 1 307 ? -18.076 27.678 42.555 1.00 50.01 270 GLY A N 1
ATOM 2027 C CA . GLY A 1 307 ? -19.113 28.543 42.025 1.00 51.86 270 GLY A CA 1
ATOM 2028 C C . GLY A 1 307 ? -18.615 29.673 41.150 1.00 52.12 270 GLY A C 1
ATOM 2029 O O . GLY A 1 307 ? -19.363 30.591 40.826 1.00 49.94 270 GLY A O 1
ATOM 2030 N N . VAL A 1 308 ? -17.348 29.614 40.758 1.00 46.70 271 VAL A N 1
ATOM 2031 C CA . VAL A 1 308 ? -16.791 30.630 39.880 1.00 40.05 271 VAL A CA 1
ATOM 2032 C C . VAL A 1 308 ? -17.112 30.289 38.429 1.00 50.32 271 VAL A C 1
ATOM 2033 O O . VAL A 1 308 ? -16.814 29.182 37.983 1.00 50.34 271 VAL A O 1
ATOM 2037 N N . PRO A 1 309 ? -17.718 31.236 37.687 1.00 49.35 272 PRO A N 1
ATOM 2038 C CA . PRO A 1 309 ? -18.026 31.001 36.269 1.00 51.87 272 PRO A CA 1
ATOM 2039 C C . PRO A 1 309 ? -16.744 30.701 35.497 1.00 40.31 272 PRO A C 1
ATOM 2040 O O . PRO A 1 309 ? -15.865 31.548 35.476 1.00 37.03 272 PRO A O 1
ATOM 2044 N N . THR A 1 310 ? -16.635 29.519 34.898 1.00 47.07 273 THR A N 1
ATOM 2045 C CA . THR A 1 310 ? -15.368 29.093 34.305 1.00 45.83 273 THR A CA 1
ATOM 2046 C C . THR A 1 310 ? -15.546 28.442 32.939 1.00 45.04 273 THR A C 1
ATOM 2047 O O . THR A 1 310 ? -16.306 27.496 32.804 1.00 49.95 273 THR A O 1
ATOM 2051 N N . GLU A 1 311 ? -14.845 28.956 31.932 1.00 43.21 274 GLU A N 1
ATOM 2052 C CA . GLU A 1 311 ? -14.842 28.343 30.604 1.00 43.86 274 GLU A CA 1
ATOM 2053 C C . GLU A 1 311 ? -13.526 27.592 30.442 1.00 43.01 274 GLU A C 1
ATOM 2054 O O . GLU A 1 311 ? -12.464 28.191 30.513 1.00 38.93 274 GLU A O 1
ATOM 2060 N N . TYR A 1 312 ? -13.592 26.277 30.273 1.00 49.23 275 TYR A N 1
ATOM 2061 C CA . TYR A 1 312 ? -12.374 25.476 30.157 1.00 48.27 275 TYR A CA 1
ATOM 2062 C C . TYR A 1 312 ? -12.231 24.887 28.759 1.00 51.27 275 TYR A C 1
ATOM 2063 O O . TYR A 1 312 ? -13.154 24.247 28.253 1.00 44.76 275 TYR A O 1
ATOM 2072 N N . VAL A 1 313 ? -11.080 25.102 28.131 1.00 42.21 276 VAL A N 1
ATOM 2073 C CA . VAL A 1 313 ? -10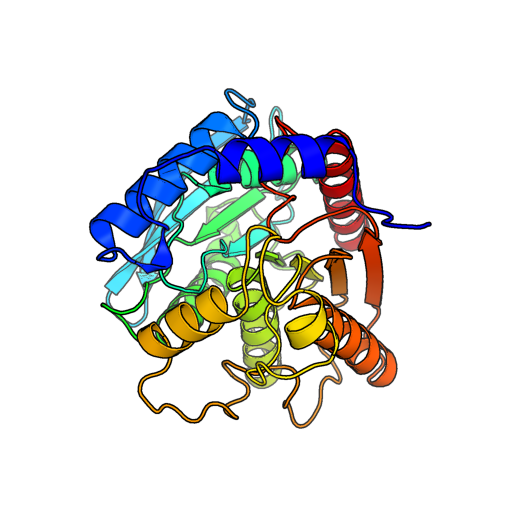.827 24.486 26.832 1.00 47.54 276 VAL A CA 1
ATOM 2074 C C . VAL A 1 313 ? -9.470 23.785 26.808 1.00 51.41 276 VAL A C 1
ATOM 2075 O O . VAL A 1 313 ? -8.450 24.347 27.214 1.00 45.21 276 VAL A O 1
ATOM 2079 N N . ASN A 1 314 ? -9.471 22.539 26.351 1.00 51.01 277 ASN A N 1
ATOM 2080 C CA . ASN A 1 314 ? -8.234 21.794 26.195 1.00 47.26 277 ASN A CA 1
ATOM 2081 C C . ASN A 1 314 ? -7.939 21.540 24.720 1.00 45.54 277 ASN A C 1
ATOM 2082 O O . ASN A 1 314 ? -8.809 21.086 23.971 1.00 46.00 277 ASN A O 1
ATOM 2087 N N . TYR A 1 315 ? -6.714 21.847 24.305 1.00 45.51 278 TYR A N 1
ATOM 2088 C CA . TYR A 1 315 ? -6.282 21.589 22.937 1.00 50.03 278 TYR A CA 1
ATOM 2089 C C . TYR A 1 315 ? -5.469 20.301 22.901 1.00 45.59 278 TYR A C 1
ATOM 2090 O O . TYR A 1 315 ? -4.282 20.292 23.211 1.00 44.84 278 TYR A O 1
ATOM 2099 N N . GLU A 1 316 ? -6.132 19.215 22.513 1.00 45.43 279 GLU A N 1
ATOM 2100 C CA . GLU A 1 316 ? -5.596 17.868 22.671 1.00 48.35 279 GLU A CA 1
ATOM 2101 C C . GLU A 1 316 ? -4.315 17.618 21.881 1.00 50.19 279 GLU A C 1
ATOM 2102 O O . GLU A 1 316 ? -3.502 16.781 22.268 1.00 49.86 279 GLU A O 1
ATOM 2108 N N . GLY A 1 317 ? -4.141 18.336 20.776 1.00 47.46 280 GLY A N 1
ATOM 2109 C CA . GLY A 1 317 ? -2.997 18.108 19.908 1.00 50.55 280 GLY A CA 1
ATOM 2110 C C . GLY A 1 317 ? -1.852 19.071 20.149 1.00 49.26 280 GLY A C 1
ATOM 2111 O O . GLY A 1 317 ? -0.818 19.003 19.483 1.00 48.68 280 GLY A O 1
ATOM 2112 N N . MET A 1 318 ? -2.027 19.967 21.112 1.00 44.43 281 MET A N 1
ATOM 2113 C CA . MET A 1 318 ? -1.063 21.041 21.318 1.00 40.82 281 MET A CA 1
ATOM 2114 C C . MET A 1 318 ? -0.006 20.729 22.364 1.00 45.85 281 MET A C 1
ATOM 2115 O O . MET A 1 318 ? -0.125 19.767 23.122 1.00 43.53 281 MET A O 1
ATOM 2120 N N . ILE A 1 319 ? 1.036 21.558 22.378 1.00 40.09 282 ILE A N 1
ATOM 2121 C CA . ILE A 1 319 ? 2.088 21.486 23.373 1.00 39.64 282 ILE A CA 1
ATOM 2122 C C . ILE A 1 319 ? 2.068 22.773 24.184 1.00 37.81 282 ILE A C 1
ATOM 2123 O O . ILE A 1 319 ? 1.470 23.773 23.776 1.00 38.48 282 ILE A O 1
ATOM 2128 N N . HIS A 1 320 ? 2.720 22.742 25.336 1.00 34.02 283 HIS A N 1
ATOM 2129 C CA . HIS A 1 320 ? 2.910 23.936 26.138 1.00 33.38 283 HIS A CA 1
ATOM 2130 C C . HIS A 1 320 ? 3.541 25.055 25.316 1.00 36.42 283 HIS A C 1
ATOM 2131 O O . HIS A 1 320 ? 4.397 24.794 24.473 1.00 35.34 283 HIS A O 1
ATOM 2138 N N . GLY A 1 321 ? 3.130 26.295 25.563 1.00 29.48 284 GLY A N 1
ATOM 2139 C CA . GLY A 1 321 ? 3.752 27.430 24.903 1.00 32.29 284 GLY A CA 1
ATOM 2140 C C . GLY A 1 321 ? 3.152 27.804 23.554 1.00 32.37 284 GLY A C 1
ATOM 2141 O O . GLY A 1 321 ? 3.611 28.746 22.919 1.00 33.34 284 GLY A O 1
ATOM 2142 N N . PHE A 1 322 ? 2.105 27.110 23.121 1.00 33.68 285 PHE A N 1
ATOM 2143 C CA . PHE A 1 322 ? 1.653 27.297 21.737 1.00 32.43 285 PHE A CA 1
ATOM 2144 C C . PHE A 1 322 ? 0.968 28.645 21.456 1.00 36.47 285 PHE A C 1
ATOM 2145 O O . PHE A 1 322 ? 0.839 29.024 20.296 1.00 36.71 285 PHE A O 1
ATOM 2153 N N . PHE A 1 323 ? 0.579 29.396 22.488 1.00 35.06 286 PHE A N 1
ATOM 2154 C CA . PHE A 1 323 ? 0.025 30.729 22.237 1.00 32.47 286 PHE A CA 1
ATOM 2155 C C . PHE A 1 323 ? 1.064 31.676 21.655 1.00 36.87 286 PHE A C 1
ATOM 2156 O O . PHE A 1 323 ? 0.717 32.700 21.070 1.00 37.99 286 PHE A O 1
ATOM 2164 N N . ASN A 1 324 ? 2.339 31.345 21.825 1.00 32.31 287 ASN A N 1
ATOM 2165 C CA . ASN A 1 324 ? 3.401 32.153 21.240 1.00 30.45 287 ASN A CA 1
ATOM 2166 C C . ASN A 1 324 ? 4.016 31.521 20.013 1.00 37.48 287 ASN A C 1
ATOM 2167 O O . ASN A 1 324 ? 5.119 31.875 19.610 1.00 39.03 287 ASN A O 1
ATOM 2172 N N . LEU A 1 325 ? 3.297 30.577 19.425 1.00 35.17 288 LEU A N 1
ATOM 2173 C CA . LEU A 1 325 ? 3.757 29.911 18.211 1.00 37.61 288 LEU A CA 1
ATOM 2174 C C . LEU A 1 325 ? 2.800 30.157 17.039 1.00 46.01 288 LEU A C 1
ATOM 2175 O O . LEU A 1 325 ? 2.568 29.267 16.217 1.00 43.85 288 LEU A O 1
ATOM 2180 N N . GLN A 1 326 ? 2.262 31.370 16.956 1.00 42.49 289 GLN A N 1
ATOM 2181 C CA . GLN A 1 326 ? 1.246 31.687 15.948 1.00 43.43 289 GLN A CA 1
ATOM 2182 C C . GLN A 1 326 ? 1.771 31.647 14.526 1.00 42.13 289 GLN A C 1
ATOM 2183 O O . GLN A 1 326 ? 0.998 31.478 13.583 1.00 45.19 289 GLN A O 1
ATOM 2189 N N . ALA A 1 327 ? 3.077 31.803 14.347 1.00 39.88 290 ALA A N 1
ATOM 2190 C CA . ALA A 1 327 ? 3.622 31.678 12.995 1.00 41.41 290 ALA A CA 1
ATOM 2191 C C . ALA A 1 327 ? 3.746 30.210 12.584 1.00 55.89 290 ALA A C 1
ATOM 2192 O O . ALA A 1 327 ? 3.734 29.896 11.401 1.00 58.00 290 ALA A O 1
ATOM 2194 N N . ALA A 1 328 ? 3.844 29.311 13.559 1.00 54.80 291 ALA A N 1
ATOM 2195 C CA . ALA A 1 328 ? 4.096 27.897 13.265 1.00 50.48 291 ALA A CA 1
ATOM 2196 C C . ALA A 1 328 ? 2.838 27.025 13.239 1.00 51.57 291 ALA A C 1
ATOM 2197 O O . ALA A 1 328 ? 2.757 26.076 12.456 1.00 50.71 291 ALA A O 1
ATOM 2199 N N . PHE A 1 329 ? 1.875 27.333 14.104 1.00 46.44 292 PHE A N 1
ATOM 2200 C CA . PHE A 1 329 ? 0.688 26.489 14.292 1.00 49.07 292 PHE A CA 1
ATOM 2201 C C . PHE A 1 329 ? -0.595 27.193 13.865 1.00 45.06 292 PHE A C 1
ATOM 2202 O O . PHE A 1 329 ? -0.898 28.282 14.363 1.00 46.49 292 PHE A O 1
ATOM 2210 N N . ASP A 1 330 ? -1.367 26.562 12.983 1.00 46.41 293 ASP A N 1
ATOM 2211 C CA . ASP A 1 330 ? -2.691 27.080 12.646 1.00 48.78 293 ASP A CA 1
ATOM 2212 C C . ASP A 1 330 ? -3.582 27.177 13.885 1.00 50.74 293 ASP A C 1
ATOM 2213 O O . ASP A 1 330 ? -4.280 28.180 14.090 1.00 49.43 293 ASP A O 1
ATOM 2218 N N . VAL A 1 331 ? -3.554 26.132 14.709 1.00 46.96 294 VAL A N 1
ATOM 2219 C CA . VAL A 1 331 ? -4.379 26.078 15.912 1.00 41.81 294 VAL A CA 1
ATOM 2220 C C . VAL A 1 331 ? -4.075 27.245 16.864 1.00 38.99 294 VAL A C 1
ATOM 2221 O O . VAL A 1 331 ? -4.975 27.752 17.536 1.00 44.51 294 VAL A O 1
ATOM 2225 N N . SER A 1 332 ? -2.823 27.692 16.903 1.00 37.71 295 SER A N 1
ATOM 2226 C CA . SER A 1 332 ? -2.446 28.797 17.783 1.00 38.37 295 SER A CA 1
ATOM 2227 C C . SER A 1 332 ? -3.211 30.078 17.466 1.00 41.80 295 SER A C 1
ATOM 2228 O O . SER A 1 332 ? -3.700 30.749 18.372 1.00 38.05 295 SER A O 1
ATOM 2231 N N . ARG A 1 333 ? -3.315 30.413 16.183 1.00 43.42 296 ARG A N 1
ATOM 2232 C CA . ARG A 1 333 ? -4.070 31.590 15.769 1.00 44.92 296 ARG A CA 1
ATOM 2233 C C . ARG A 1 333 ? -5.548 31.464 16.151 1.00 43.44 296 ARG A C 1
ATOM 2234 O O . ARG A 1 333 ? -6.141 32.409 16.658 1.00 39.68 296 ARG A O 1
ATOM 2242 N N . ASP A 1 334 ? -6.134 30.297 15.902 1.00 40.41 297 ASP A N 1
ATOM 2243 C CA . ASP A 1 334 ? -7.520 30.035 16.286 1.00 41.57 297 ASP A CA 1
ATOM 2244 C C . ASP A 1 334 ? -7.741 30.179 17.787 1.00 40.96 297 ASP A C 1
ATOM 2245 O O . ASP A 1 334 ? -8.722 30.785 18.213 1.00 41.01 297 ASP A O 1
ATOM 2250 N N . ALA A 1 335 ? -6.840 29.603 18.583 1.00 38.20 298 ALA A N 1
ATOM 2251 C CA . ALA A 1 335 ? -6.975 29.624 20.047 1.00 40.57 298 ALA A CA 1
ATOM 2252 C C . ALA A 1 335 ? -6.813 31.021 20.630 1.00 36.78 298 ALA A C 1
ATOM 2253 O O . ALA A 1 335 ? -7.512 31.390 21.577 1.00 36.48 298 ALA A O 1
ATOM 2255 N N . VAL A 1 336 ? -5.867 31.786 20.096 1.00 34.94 299 VAL A N 1
ATOM 2256 C CA . VAL A 1 336 ? -5.675 33.155 20.553 1.00 32.95 299 VAL A CA 1
ATOM 2257 C C . VAL A 1 336 ? -6.915 33.988 20.234 1.00 37.33 299 VAL A C 1
ATOM 2258 O O . VAL A 1 336 ? -7.379 34.758 21.073 1.00 38.72 299 VAL A O 1
ATOM 2262 N N . LYS A 1 337 ? -7.472 33.817 19.035 1.00 35.85 300 LYS A N 1
ATOM 2263 C CA . LYS A 1 337 ? -8.688 34.534 18.693 1.00 34.87 300 LYS A CA 1
ATOM 2264 C C . LYS A 1 337 ? -9.828 34.146 19.625 1.00 36.67 300 LYS A C 1
ATOM 2265 O O . LYS A 1 337 ? -10.608 34.999 20.039 1.00 39.31 300 LYS A O 1
ATOM 2271 N N . ALA A 1 338 ? -9.926 32.862 19.949 1.00 37.07 301 ALA A N 1
ATOM 2272 C CA . ALA A 1 338 ? -11.042 32.384 20.756 1.00 37.42 301 ALA A CA 1
ATOM 2273 C C . ALA A 1 338 ? -10.954 32.936 22.175 1.00 34.76 301 ALA A C 1
ATOM 2274 O O . ALA A 1 338 ? -11.956 33.352 22.756 1.00 35.05 301 ALA A O 1
ATOM 2276 N N . ALA A 1 339 ? -9.744 32.943 22.720 1.00 32.97 302 ALA A N 1
ATOM 2277 C CA . ALA A 1 339 ? -9.520 33.504 24.046 1.00 31.21 302 ALA A CA 1
ATOM 2278 C C . ALA A 1 339 ? -9.829 35.000 24.048 1.00 36.62 302 ALA A C 1
ATOM 2279 O O . ALA A 1 339 ? -10.449 35.505 24.975 1.00 32.16 302 ALA A O 1
ATOM 2281 N N . ALA A 1 340 ? -9.406 35.700 22.997 1.00 31.33 303 ALA A N 1
ATOM 2282 C CA . ALA A 1 340 ? -9.636 37.139 22.894 1.00 33.74 303 ALA A CA 1
ATOM 2283 C C . ALA A 1 340 ? -11.122 37.451 22.810 1.00 34.71 303 ALA A C 1
ATOM 2284 O O . ALA A 1 340 ? -11.600 38.425 23.382 1.00 35.92 303 ALA A O 1
ATOM 2286 N N . LYS A 1 341 ? -11.862 36.625 22.086 1.00 36.55 304 LYS A N 1
ATOM 2287 C CA . LYS A 1 341 ? -13.287 36.892 21.944 1.00 41.17 304 LYS A CA 1
ATOM 2288 C C . LYS A 1 341 ? -14.020 36.650 23.256 1.00 40.59 304 LYS A C 1
ATOM 2289 O O . LYS A 1 341 ? -14.937 37.393 23.597 1.00 40.06 304 LYS A O 1
ATOM 2295 N N . ALA A 1 342 ? -13.601 35.633 24.001 1.00 41.59 305 ALA A N 1
ATOM 2296 C CA . ALA A 1 342 ? -14.159 35.382 25.331 1.00 43.55 305 ALA A CA 1
ATOM 2297 C C . ALA A 1 342 ? -13.901 36.559 26.263 1.00 39.60 305 ALA A C 1
ATOM 2298 O O . ALA A 1 342 ? -14.760 36.956 27.047 1.00 38.70 305 ALA A O 1
ATOM 2300 N N . LEU A 1 343 ? -12.696 37.102 26.182 1.00 32.98 306 LEU A N 1
ATOM 2301 C CA . LEU A 1 343 ? -12.315 38.249 26.987 1.00 29.15 306 LEU A CA 1
ATOM 2302 C C . LEU A 1 343 ? -13.191 39.450 26.653 1.00 30.48 306 LEU A C 1
ATOM 2303 O O . LEU A 1 343 ? -13.744 40.101 27.547 1.00 33.76 306 LEU A O 1
ATOM 2308 N N . LYS A 1 344 ? -13.325 39.724 25.361 1.00 31.12 307 LYS A N 1
ATOM 2309 C CA . LYS A 1 344 ? -14.123 40.833 24.863 1.00 40.59 307 LYS A CA 1
ATOM 2310 C C . LYS A 1 344 ? -15.556 40.714 25.338 1.00 46.44 307 LYS A C 1
ATOM 2311 O O . LYS A 1 344 ? -16.158 41.691 25.785 1.00 37.54 307 LYS A O 1
ATOM 2317 N N . GLU A 1 345 ? -16.101 39.506 25.238 1.00 40.31 308 GLU A N 1
ATOM 2318 C CA . GLU A 1 345 ? -17.506 39.304 25.561 1.00 48.19 308 GLU A CA 1
ATOM 2319 C C . GLU A 1 345 ? -17.731 39.420 27.066 1.00 46.60 308 GLU A C 1
ATOM 2320 O O . GLU A 1 345 ? -18.731 39.987 27.503 1.00 51.62 308 GLU A O 1
ATOM 2326 N N . ALA A 1 346 ? -16.786 38.921 27.852 1.00 40.23 309 ALA A N 1
ATOM 2327 C CA . ALA A 1 346 ? -16.880 39.010 29.308 1.00 49.79 309 ALA A CA 1
ATOM 2328 C C . ALA A 1 346 ? -16.866 40.454 29.821 1.00 55.69 309 ALA A C 1
ATOM 2329 O O . ALA A 1 346 ? -17.526 40.776 30.806 1.00 49.93 309 ALA A O 1
ATOM 2331 N N . LEU A 1 347 ? -16.113 41.326 29.163 1.00 40.96 310 LEU A N 1
ATOM 2332 C CA . LEU A 1 347 ? -16.003 42.702 29.633 1.00 37.19 310 LEU A CA 1
ATOM 2333 C C . LEU A 1 347 ? -16.999 43.654 28.949 1.00 41.25 310 LEU A C 1
ATOM 2334 O O . LEU A 1 347 ? -16.983 44.858 29.203 1.00 49.75 310 LEU A O 1
ATOM 2339 N N . ALA A 1 348 ? -17.879 43.122 28.102 1.00 39.24 311 ALA A N 1
ATOM 2340 C CA . ALA A 1 348 ? -18.838 43.958 27.377 1.00 41.73 311 ALA A CA 1
ATOM 2341 C C . ALA A 1 348 ? -19.714 44.804 28.303 1.00 56.56 311 ALA A C 1
ATOM 2342 O O . ALA A 1 348 ? -20.146 45.901 27.943 1.00 59.46 311 ALA A O 1
#

Secondary structure (DSSP, 8-state):
------HHHHHHHHHHHT--SPPGGGS-HHHHHHHHHHHHHHHS--S---SEEEEEEE--SSS-EEEEEEE-TT--SS-EEEEEEE--STTTS--TTTTHHHHHHHHHHHT-EEEEE----TTTS-TTHHHHHHHHHHHHHHHTHHHHTEEEEEEEEEEETHHHHHHHHHHHHHHHHT-S---EEEEES------TTSHHHHHTSSSSSS-HHHHHHHHHHH-SS--TT-TTT-GGG-S--TTPPPEEEEEETT-TTHHHHHHHHHHHHHTT--EEEEEETT--TTGGG-TTT-HHHHHHHHHHHHHHHHHT-

Solvent-accessible surface area: 12370 Å² total; per-residue (Å²): 134,100,144,52,29,23,109,69,0,113,40,25,16,74,64,66,87,88,90,131,51,75,114,26,29,89,29,91,28,120,75,0,57,94,56,30,107,41,41,11,61,146,25,5,50,108,144,44,87,29,43,118,63,65,88,73,118,1,94,22,90,68,41,102,3,38,1,24,4,0,22,10,78,98,38,60,90,79,64,26,31,0,0,0,1,0,5,0,10,2,0,0,5,5,35,16,81,6,3,22,12,0,0,51,9,0,0,53,39,4,22,1,31,0,0,7,1,40,3,50,26,0,38,100,80,88,22,36,5,0,2,70,4,0,36,17,0,0,106,26,0,50,110,37,8,109,115,14,31,7,36,34,97,78,0,0,0,0,0,4,9,0,0,0,0,0,0,0,1,0,1,26,50,4,77,85,72,194,24,6,159,24,39,5,0,0,0,0,2,0,0,0,16,17,61,25,74,28,60,4,1,153,138,5,31,78,44,44,56,15,38,67,71,3,2,60,39,16,0,80,42,1,4,106,77,26,86,82,69,23,59,89,0,0,0,48,108,22,116,73,12,55,59,10,16,112,3,8,0,0,1,0,9,21,0,0,2,41,44,5,0,79,37,0,1,92,33,0,96,94,36,63,6,83,25,97,52,37,24,38,107,15,1,0,14,12,0,0,10,4,6,51,31,0,72,40,0,85,93,1,1,104,44,0,0,84,13,1,100,130,26,9,115

B-factor: mean 43.07, std 16.03, range [19.69, 115.84]

Foldseek 3Di:
DVALADVLLVVVLVVVVPDPDDDLLVDDLVVSQVVLLVVLVVQFDPDDDFCDKDWDWDQFPVGTWIKIKTAHNPQDLAAFFEEEEEEDDLLRYDACNSCVRLQRLLCHLLVGMYIYTGWDGWPVDAPPRRLRRSLVVLQVCLVCVVVVRHDQQRYAYEYAECRLLSLLLSQVVQVVVVDDDHAEYERHLYQQALDCDDPLNVVLQDSQSCHSVNNVSSCVGHDVVNDRLPCSRHVLNDPALAPTHAYEFEHEQSESSRVVSVSSQVRCVVNVHHYHYDYHNNHGGPLCSRVNRDVVNSVVSSVSSNVSSVSSD

Nearest PDB structures (foldseek):
  4ypv-assembly1_A  TM=1.003E+00  e=2.146E-67  Parvibaculum
  4v2i-assembly1_B  TM=9.624E-01  e=8.612E-35  Thalassospira sp. GB04J01
  6kmo-assembly1_B  TM=9.480E-01  e=3.784E-33  Enterobacter asburiae
  7yc0-assembly1_B  TM=9.413E-01  e=2.998E-33  Lactococcus garvieae subsp. garvieae
  7b4q-assembly1_B  TM=9.113E-01  e=3.850E-30  Sutcliffiella cohnii NBRC 15565